Protein 2XQN (pdb70)

Foldseek 3Di:
DDDDDDDDDPDDDDDDDDDDDD/DDDADKDFPDKFKWFKWWQDPVVRDIAGQVRDDAIWIKTWMARPVVGWIWIWTQGDVGRHTRDIGIDDLDWDWAPPDLQKIWTADPVTIMIIRGPDSVRSVGVVVVSVVSNVVSVD/DFFAAPQPGGGDPDPDWADDPNGTHRQQRQAAPPPGHRCHPFDWDQDVNHIHGQVVCLVPVFDAALFPRHGDRPVADWDDDDPHIHRQDLRGQAAPQPSHHPNVADWDDDVSGIHRDPVRVVPVD

Radius of gyration: 24.25 Å; Cα contacts (8 Å, |Δi|>4): 561; chains: 3; bounding box: 61×47×69 Å

Nearest PDB structures (foldseek):
  2xqn-assembly1_T  TM=1.008E+00  e=4.399E-26  Homo sapiens
  2iyb-assembly3_G  TM=9.757E-01  e=4.232E-10  Homo sapiens
  2cup-assembly1_A  TM=5.973E-01  e=1.071E-06  Homo sapiens
  2d8x-assembly1_A  TM=8.632E-01  e=1.604E-04  Homo sapiens
  2d8y-assembly1_A  TM=6.181E-01  e=3.468E-04  Homo sapiens

Secondary structure (DSSP, 8-state):
-EE--EEPPS-EE-EEE-PPP-/---SSEEEEEEEEEEEEE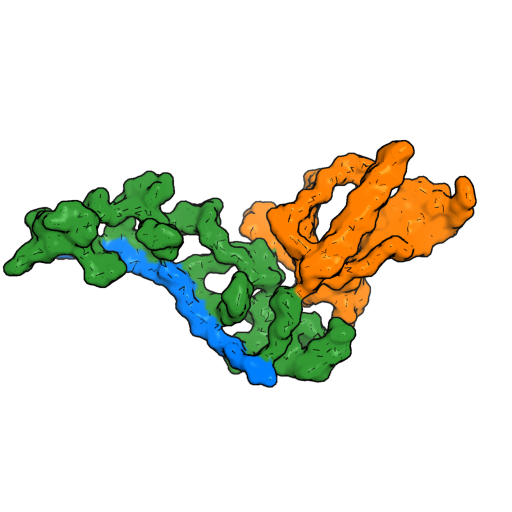EETTTTEEEEGGG--SEEEEEEEEETTTTEEEEEEEETTT--EEEEEE--TT---B--SSSEEEEE-SS-EEEEEESSHHHHHHHHHHHHHHHHHHH-/-PPBBTTTSSB--SS-EEEETTEEE-GGGSB-TTT--B-TTSEEEEETTEEEEHHHHHHHS--B-TTT-SB--TTS-EEEETTEEEESSTTTSB-TTT--B-TTSEEEEETTEEESSHHHHHS--

InterPro domains:
  IPR004000 Actin family [PF00022] (69-435)
  IPR004000 Actin family [PR00190] (113-124)
  IPR004000 Actin family [PR00190] (148-166)
  IPR004000 Actin family [PR00190] (179-192)
  IPR004000 Actin family [PR00190] (204-223)
  IPR004000 Actin family [PR00190] (297-313)
  IPR004000 Actin family [PTHR11937] (72-427)
  IPR004000 Actin family [SM00268] (69-435)
  IPR031769 Actin-like protein 7A, N-terminal [PF16840] (1-65)
  IPR043129 ATPase, nucleotide binding domain [SSF53067] (70-217)
  IPR043129 ATPase, nucleotide binding domain [SSF53067] (211-435)

GO terms:
  GO:0001669 acrosomal vesicle (C, IDA)
  GO:0032991 protein-containing complex (C, IDA)
  GO:0001669 acrosomal vesicle (C, IMP)
  GO:0005515 protein binding (F, IPI)
  GO:0005200 structural constituent of cytoskeleton (F, TAS)
  GO:0005856 cytoskeleton (C, TAS)
  GO:0033011 perinuclear theca (C, IDA)
  GO:0005634 nucleus (C, HDA)

Sequence (263 aa):
LQTASLRDGPAKRAVWVRHTSSAARMSEQSICQARAAVMVYDDANKKWVPAGGSTGFSRVHIYHHTGNNTFRVVGRKIQDHQVVINCAIPKGLKYNQATQTFHQWRDARQVYGLNFGSKEDANVFASAMMMHALEVLNSEKPRCAGCDELIFSNEYTQAENQNWHLKHFCCFDCDSILAGEIYVMVNDKPVCKPCYVKNHAVVCQGCHNAIDPEVQRVTYNNFSWHASTECFLCSCCSKCLIGQKFMPVEGMVFCSVECKKRMS

Organism: Homo sapiens (NCBI:txid9606)

B-factor: mean 44.49, std 8.61, range [20.49, 72.17]

Solvent-accessible surface area: 14811 Å² total; per-residue (Å²): 104,53,89,8,81,75,139,99,14,58,22,110,133,0,77,85,37,117,148,131,111,168,168,70,145,146,55,69,80,49,65,18,75,0,43,0,13,7,8,26,60,36,95,95,92,153,63,27,42,44,5,70,72,37,50,31,34,1,110,0,40,0,51,29,26,38,37,87,79,66,2,79,3,17,0,74,11,27,108,77,119,68,76,24,13,86,42,74,8,73,134,64,27,109,32,80,93,46,70,108,33,2,1,35,20,126,72,101,163,66,41,44,0,0,7,2,3,24,113,112,28,1,87,62,0,9,63,12,3,132,89,0,31,112,46,37,84,118,158,114,37,124,0,46,45,47,92,108,56,0,145,64,108,58,35,0,78,6,49,154,76,34,32,46,41,157,85,6,34,1,139,60,67,107,52,73,1,3,20,98,31,2,1,67,25,139,130,45,21,2,13,48,89,18,9,84,101,91,56,57,54,70,0,35,25,26,33,29,52,1,54,0,90,73,80,7,2,41,66,128,152,66,14,7,39,41,33,96,121,9,0,26,3,20,23,56,48,96,43,0,42,45,71,92,2,32,35,64,84,7,15,5,6,21,23,78,124,15,73,112,167,39,127

Structure (mmCIF, N/CA/C/O backbone):
data_2XQN
#
_entry.id   2XQN
#
_cell.length_a   37.829
_cell.length_b   86.791
_cell.length_c   115.266
_cell.angle_alpha   90.00
_cell.angle_beta   90.00
_cell.angle_gamma   90.00
#
_symmetry.space_group_name_H-M   'P 21 21 21'
#
loop_
_entity.id
_entity.type
_entity.pdbx_description
1 polymer 'ACTIN-LIKE PROTEIN 7A'
2 polymer 'ENABLED HOMOLOG'
3 polymer TESTIN
4 non-polymer 'ZINC ION'
5 water water
#
loop_
_atom_site.group_PDB
_atom_site.id
_atom_site.type_symbol
_atom_site.label_atom_id
_atom_site.label_alt_id
_atom_site.label_comp_id
_atom_site.label_asym_id
_atom_site.label_entity_id
_atom_site.label_seq_id
_atom_site.pdbx_PDB_ins_code
_atom_site.Cartn_x
_atom_site.Cartn_y
_atom_site.Cartn_z
_atom_site.occupancy
_atom_site.B_iso_or_equiv
_atom_site.auth_seq_id
_atom_site.auth_comp_id
_atom_site.auth_asym_id
_atom_site.auth_atom_id
_atom_site.pdbx_PDB_model_num
ATOM 1 N N . LEU A 1 28 ? 37.173 -14.945 -24.850 1.00 67.94 28 LEU A N 1
ATOM 2 C CA . LEU A 1 28 ? 36.298 -14.955 -23.631 1.00 67.93 28 LEU A CA 1
ATOM 3 C C . LEU A 1 28 ? 36.931 -15.496 -22.272 1.00 67.72 28 LEU A C 1
ATOM 4 O O . LEU A 1 28 ? 37.914 -16.283 -22.257 1.00 67.55 28 LEU A O 1
ATOM 9 N N . GLN A 1 29 ? 36.349 -15.032 -21.153 1.00 67.08 29 GLN A N 1
ATOM 10 C CA . GLN A 1 29 ? 36.876 -15.150 -19.767 1.00 66.24 29 GLN A CA 1
ATOM 11 C C . GLN A 1 29 ? 36.353 -16.412 -18.997 1.00 65.62 29 GLN A C 1
ATOM 12 O O . GLN A 1 29 ? 35.521 -17.137 -19.529 1.00 65.47 29 GLN A O 1
ATOM 16 N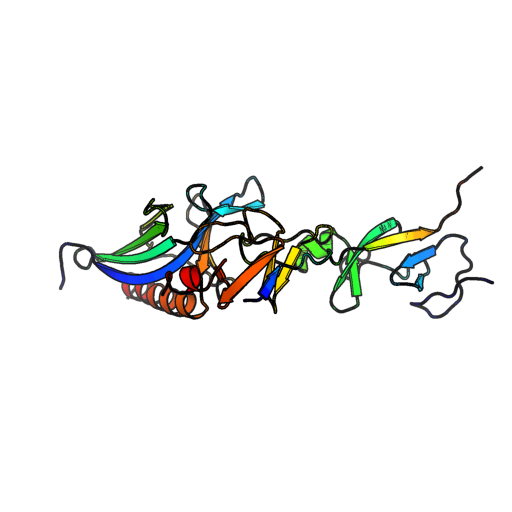 N . THR A 1 30 ? 36.818 -16.679 -17.766 1.00 65.07 30 THR A N 1
ATOM 17 C CA . THR A 1 30 ? 36.285 -17.830 -16.956 1.00 64.59 30 THR A CA 1
ATOM 18 C C . THR A 1 30 ? 35.589 -17.478 -15.609 1.00 64.65 30 THR A C 1
ATOM 19 O O . THR A 1 30 ? 36.059 -16.610 -14.852 1.00 64.94 30 THR A O 1
ATOM 23 N N . ALA A 1 31 ? 34.447 -18.136 -15.347 1.00 64.14 31 ALA A N 1
ATOM 24 C CA . ALA A 1 31 ? 33.695 -17.958 -14.078 1.00 63.45 31 ALA A CA 1
ATOM 25 C C . ALA A 1 31 ? 34.410 -18.550 -12.852 1.00 62.46 31 ALA A C 1
ATOM 26 O O . ALA A 1 31 ? 34.643 -19.771 -12.767 1.00 62.38 31 ALA A O 1
ATOM 28 N N . SER A 1 32 ? 34.738 -17.665 -11.909 1.00 60.96 32 SER A N 1
ATOM 29 C CA . SER A 1 32 ? 35.488 -18.047 -10.723 1.00 59.03 32 SER A CA 1
ATOM 30 C C . SER A 1 32 ? 34.661 -17.819 -9.426 1.00 57.02 32 SER A C 1
ATOM 31 O O . SER A 1 32 ? 34.366 -16.679 -9.053 1.00 56.26 32 SER A O 1
ATOM 34 N N . LEU A 1 33 ? 34.284 -18.921 -8.775 1.00 54.14 33 LEU A N 1
ATOM 35 C CA . LEU A 1 33 ? 33.538 -18.878 -7.553 1.00 52.00 33 LEU A CA 1
ATOM 36 C C . LEU A 1 33 ? 34.413 -18.236 -6.523 1.00 51.02 33 LEU A C 1
ATOM 37 O O . LEU A 1 33 ? 35.435 -18.780 -6.205 1.00 51.53 33 LEU A O 1
ATOM 42 N N . ARG A 1 34 ? 34.032 -17.071 -6.018 1.00 49.78 34 ARG A N 1
ATOM 43 C CA . ARG A 1 34 ? 34.639 -16.482 -4.825 1.00 48.14 34 ARG A CA 1
ATOM 44 C C . ARG A 1 34 ? 33.868 -16.826 -3.535 1.00 46.91 34 ARG A C 1
ATOM 45 O O . ARG A 1 34 ? 32.662 -17.062 -3.551 1.00 46.64 34 ARG A O 1
ATOM 53 N N . ASP A 1 35 ? 34.582 -16.863 -2.413 1.00 45.79 35 ASP A N 1
ATOM 54 C CA . ASP A 1 35 ? 33.988 -17.183 -1.109 1.00 44.04 35 ASP A CA 1
ATOM 55 C C . ASP A 1 35 ? 33.241 -15.987 -0.566 1.00 42.93 35 ASP A C 1
ATOM 56 O O . ASP A 1 35 ? 33.599 -14.831 -0.904 1.00 42.44 35 ASP A O 1
ATOM 61 N N . GLY A 1 36 ? 32.219 -16.262 0.256 1.00 40.62 36 GLY A N 1
ATOM 62 C CA . GLY A 1 36 ? 31.466 -15.214 0.922 1.00 39.31 36 GLY A CA 1
ATOM 63 C C . GLY A 1 36 ? 32.378 -14.393 1.816 1.00 38.07 36 GLY A C 1
ATOM 64 O O . GLY A 1 36 ? 33.364 -14.899 2.303 1.00 37.94 36 GLY A O 1
ATOM 65 N N . PRO A 1 37 ? 32.063 -13.111 2.042 1.00 37.65 37 PRO A N 1
ATOM 66 C CA . PRO A 1 37 ? 32.989 -12.430 2.952 1.00 37.19 37 PRO A CA 1
ATOM 67 C C . PRO A 1 37 ? 32.779 -12.789 4.443 1.00 36.99 37 PRO A C 1
ATOM 68 O O . PRO A 1 37 ? 33.592 -12.363 5.247 1.00 37.30 37 PRO A O 1
ATOM 72 N N . ALA A 1 38 ? 31.741 -13.550 4.809 1.00 36.26 38 ALA A N 1
ATOM 73 C CA . ALA A 1 38 ? 31.521 -13.896 6.225 1.00 37.18 38 ALA A CA 1
ATOM 74 C C . ALA A 1 38 ? 32.633 -14.720 6.829 1.00 38.53 38 ALA A C 1
ATOM 75 O O . ALA A 1 38 ? 33.232 -15.545 6.156 1.00 39.21 38 ALA A O 1
ATOM 77 N N . LYS A 1 39 ? 32.888 -14.484 8.116 1.00 39.67 39 LYS A N 1
ATOM 78 C CA . LYS A 1 39 ? 33.877 -15.210 8.906 1.00 39.73 39 LYS A CA 1
ATOM 79 C C . LYS A 1 39 ? 33.252 -15.496 10.256 1.00 39.29 39 LYS A C 1
ATOM 80 O O . LYS A 1 39 ? 32.205 -14.956 10.579 1.00 39.24 39 LYS A O 1
ATOM 86 N N . ARG A 1 40 ? 33.849 -16.370 11.038 1.00 39.06 40 ARG A N 1
ATOM 87 C CA . ARG A 1 40 ? 33.342 -16.528 12.375 1.00 40.22 40 ARG A CA 1
ATOM 88 C C . ARG A 1 40 ? 34.277 -15.868 13.404 1.00 40.71 40 ARG A C 1
ATOM 89 O O . ARG A 1 40 ? 35.493 -16.042 13.303 1.00 41.64 40 ARG A O 1
ATOM 97 N N . ALA A 1 41 ? 33.727 -15.099 14.357 1.00 40.34 41 ALA A N 1
ATOM 98 C CA . ALA A 1 41 ? 34.521 -14.607 15.503 1.00 40.77 41 ALA A CA 1
ATOM 99 C C . ALA A 1 41 ? 34.689 -15.764 16.509 1.00 41.29 41 ALA A C 1
ATOM 100 O O . ALA A 1 41 ? 33.696 -16.245 17.081 1.00 41.48 41 ALA A O 1
ATOM 102 N N . VAL A 1 42 ? 35.914 -16.249 16.698 1.00 40.82 42 VAL A N 1
ATOM 103 C CA . VAL A 1 42 ? 36.067 -17.414 17.546 1.00 40.80 42 VAL A CA 1
ATOM 104 C C . VAL A 1 42 ? 36.019 -16.980 19.003 1.00 41.65 42 VAL A C 1
ATOM 105 O O . VAL A 1 42 ? 36.759 -16.056 19.434 1.00 40.91 42 VAL A O 1
ATOM 109 N N . TRP A 1 43 ? 35.123 -17.633 19.750 1.00 42.69 43 TRP A N 1
ATOM 110 C CA . TRP A 1 43 ? 35.020 -17.411 21.187 1.00 44.13 43 TRP A CA 1
ATOM 111 C C . TRP A 1 43 ? 36.009 -18.320 21.887 1.00 43.86 43 TRP A C 1
ATOM 112 O O . TRP A 1 43 ? 35.759 -19.509 22.013 1.00 43.38 43 TRP A O 1
ATOM 123 N N . VAL A 1 44 ? 37.141 -17.756 22.306 1.00 44.52 44 VAL A N 1
ATOM 124 C CA . VAL A 1 44 ? 38.128 -18.530 23.023 1.00 45.54 44 VAL A CA 1
ATOM 125 C C . VAL A 1 44 ? 37.727 -18.548 24.477 1.00 47.34 44 VAL A C 1
ATOM 126 O O . VAL A 1 44 ? 37.600 -17.480 25.108 1.00 46.99 44 VAL A O 1
ATOM 130 N N . ARG A 1 45 ? 37.505 -19.769 24.972 1.00 49.03 45 ARG A N 1
ATOM 131 C CA . ARG A 1 45 ? 37.007 -20.036 26.324 1.00 51.45 45 ARG A CA 1
ATOM 132 C C . ARG A 1 45 ? 37.177 -21.511 26.654 1.00 52.48 45 ARG A C 1
ATOM 133 O O . ARG A 1 45 ? 36.878 -22.380 25.829 1.00 52.27 45 ARG A O 1
ATOM 141 N N . HIS A 1 46 ? 37.674 -21.793 27.851 1.00 54.59 46 HIS A N 1
ATOM 142 C CA . HIS A 1 46 ? 37.952 -23.184 28.234 1.00 57.10 46 HIS A CA 1
ATOM 143 C C . HIS A 1 46 ? 36.647 -23.889 28.567 1.00 58.63 46 HIS A C 1
ATOM 144 O O . HIS A 1 46 ? 35.613 -23.244 28.747 1.00 59.46 46 HIS A O 1
ATOM 151 N N . THR A 1 47 ? 36.706 -25.211 28.600 1.00 60.28 47 THR A N 1
ATOM 152 C CA . THR A 1 47 ? 35.616 -26.077 28.989 1.00 62.07 47 THR A CA 1
ATOM 153 C C . THR A 1 47 ? 35.613 -26.260 30.502 1.00 63.80 47 THR A C 1
ATOM 154 O O . THR A 1 47 ? 36.688 -26.387 31.113 1.00 64.21 47 THR A O 1
ATOM 158 N N . SER A 1 48 ? 34.434 -26.305 31.126 1.00 65.60 48 SER A N 1
ATOM 159 C CA . SER A 1 48 ? 34.399 -26.516 32.587 1.00 67.24 48 SER A CA 1
ATOM 160 C C . SER A 1 48 ? 34.787 -27.929 33.049 1.00 68.43 48 SER A C 1
ATOM 161 O O . SER A 1 48 ? 34.811 -28.882 32.243 1.00 68.88 48 SER A O 1
ATOM 164 N N . SER A 1 49 ? 35.115 -28.051 34.338 1.00 69.35 49 SER A N 1
ATOM 165 C CA . SER A 1 49 ? 35.058 -29.347 35.034 1.00 69.71 49 SER A CA 1
ATOM 166 C C . SER A 1 49 ? 33.590 -29.577 35.492 1.00 69.58 49 SER A C 1
ATOM 167 O O . SER A 1 49 ? 32.984 -30.625 35.211 1.00 69.65 49 SER A O 1
ATOM 170 N N . ALA B 2 1 ? -7.887 14.078 -31.699 1.00 64.62 -2 ALA M N 1
ATOM 171 C CA . ALA B 2 1 ? -6.908 14.268 -32.812 1.00 65.04 -2 ALA M CA 1
ATOM 172 C C . ALA B 2 1 ? -6.489 12.964 -33.569 1.00 64.94 -2 ALA M C 1
ATOM 173 O O . ALA B 2 1 ? -5.915 13.067 -34.686 1.00 65.53 -2 ALA M O 1
ATOM 175 N N . ALA B 2 2 ? -6.813 11.774 -33.015 1.00 63.88 -1 ALA M N 1
ATOM 176 C CA . ALA B 2 2 ? -5.937 10.561 -33.188 1.00 62.97 -1 ALA M CA 1
ATOM 177 C C . ALA B 2 2 ? -6.374 9.218 -33.916 1.00 62.00 -1 ALA M C 1
ATOM 178 O O . ALA B 2 2 ? -6.955 9.261 -34.988 1.00 61.79 -1 ALA M O 1
ATOM 180 N N . ARG B 2 3 ? -6.039 8.042 -33.372 1.00 61.35 0 ARG M N 1
ATOM 181 C CA . ARG B 2 3 ? -6.105 6.758 -34.143 1.00 60.64 0 ARG M CA 1
ATOM 182 C C . ARG B 2 3 ? -6.541 5.492 -33.361 1.00 59.59 0 ARG M C 1
ATOM 183 O O . ARG B 2 3 ? -6.014 5.218 -32.289 1.00 59.52 0 ARG M O 1
ATOM 191 N N . MET B 2 4 ? -7.445 4.693 -33.944 1.00 58.49 1 MET M N 1
ATOM 192 C CA . MET B 2 4 ? -8.192 3.623 -33.220 1.00 57.27 1 MET M CA 1
ATOM 193 C C . MET B 2 4 ? -7.505 2.244 -33.194 1.00 57.10 1 MET M C 1
ATOM 194 O O . MET B 2 4 ? -8.104 1.190 -33.492 1.00 56.77 1 MET M O 1
ATOM 199 N N . SER B 2 5 ? -6.228 2.271 -32.825 1.00 56.77 2 SER M N 1
ATOM 200 C CA . SER B 2 5 ? -5.413 1.069 -32.664 1.00 56.64 2 SER M CA 1
ATOM 201 C C . SER B 2 5 ? -4.171 1.493 -31.861 1.00 56.07 2 SER M C 1
ATOM 202 O O . SER B 2 5 ? -4.081 2.651 -31.438 1.00 56.53 2 SER M O 1
ATOM 205 N N . GLU B 2 6 ? -3.225 0.576 -31.654 1.00 54.97 3 GLU M N 1
ATOM 206 C CA . GLU B 2 6 ? -2.166 0.749 -30.657 1.00 53.71 3 GLU M CA 1
ATOM 207 C C . GLU B 2 6 ? -0.791 0.788 -31.294 1.00 52.60 3 GLU M C 1
ATOM 208 O O . GLU B 2 6 ? -0.558 0.050 -32.258 1.00 52.37 3 GLU M O 1
ATOM 214 N N . GLN B 2 7 ? 0.139 1.591 -30.769 1.00 50.90 4 GLN M N 1
ATOM 215 C CA . GLN B 2 7 ? 1.534 1.406 -31.215 1.00 50.05 4 GLN M CA 1
ATOM 216 C C . GLN B 2 7 ? 2.653 1.710 -30.233 1.00 48.96 4 GLN M C 1
ATOM 217 O O . GLN B 2 7 ? 2.614 2.674 -29.457 1.00 48.68 4 GLN M O 1
ATOM 223 N N . SER B 2 8 ? 3.665 0.854 -30.314 1.00 47.76 5 SER M N 1
ATOM 224 C CA . SER B 2 8 ? 4.860 0.915 -29.484 1.00 46.87 5 SER M CA 1
ATOM 225 C C . SER B 2 8 ? 5.379 2.345 -29.408 1.00 46.07 5 SER M C 1
ATOM 226 O O . SER B 2 8 ? 5.411 3.024 -30.420 1.00 46.48 5 SER M O 1
ATOM 229 N N . ILE B 2 9 ? 5.764 2.821 -28.234 1.00 45.12 6 ILE M N 1
ATOM 230 C CA . ILE B 2 9 ? 6.450 4.116 -28.197 1.00 45.15 6 ILE M CA 1
ATOM 231 C C . ILE B 2 9 ? 7.892 3.973 -27.795 1.00 45.41 6 ILE M C 1
ATOM 232 O O . ILE B 2 9 ? 8.667 4.909 -27.924 1.00 45.83 6 ILE M O 1
ATOM 237 N N . CYS B 2 10 ? 8.225 2.787 -27.292 1.00 45.71 7 CYS M N 1
ATOM 238 C CA . CYS B 2 10 ? 9.590 2.388 -26.947 1.00 45.72 7 CYS M CA 1
ATOM 239 C C . CYS B 2 10 ? 9.666 0.902 -26.629 1.00 45.16 7 CYS M C 1
ATOM 240 O O . CYS B 2 10 ? 8.648 0.224 -26.409 1.00 44.51 7 CYS M O 1
ATOM 243 N N . GLN B 2 11 ? 10.904 0.421 -26.618 1.00 45.26 8 GLN M N 1
ATOM 244 C CA . GLN B 2 11 ? 11.213 -0.986 -26.535 1.00 45.62 8 GLN M CA 1
ATOM 245 C C . GLN B 2 11 ? 12.431 -1.024 -25.647 1.00 45.09 8 GLN M C 1
ATOM 246 O O . GLN B 2 11 ? 13.361 -0.234 -25.831 1.00 45.97 8 GLN M O 1
ATOM 252 N N . ALA B 2 12 ? 12.430 -1.893 -24.650 1.00 43.72 9 ALA M N 1
ATOM 253 C CA . ALA B 2 12 ? 13.643 -2.101 -23.871 1.00 41.89 9 ALA M CA 1
ATOM 254 C C . ALA B 2 12 ? 13.755 -3.551 -23.432 1.00 41.57 9 ALA M C 1
ATOM 255 O O . ALA B 2 12 ? 12.771 -4.320 -23.381 1.00 40.92 9 ALA M O 1
ATOM 257 N N . ARG B 2 13 ? 14.991 -3.924 -23.157 1.00 40.92 10 ARG M N 1
ATOM 258 C CA . ARG B 2 13 ? 15.353 -5.281 -22.845 1.00 40.41 10 ARG M CA 1
ATOM 259 C C . ARG B 2 13 ? 15.408 -5.301 -21.303 1.00 38.18 10 ARG M C 1
ATOM 260 O O . ARG B 2 13 ? 16.120 -4.478 -20.692 1.00 38.15 10 ARG M O 1
ATOM 268 N N . ALA B 2 14 ? 14.619 -6.177 -20.675 1.00 35.57 11 ALA M N 1
ATOM 269 C CA . ALA B 2 14 ? 14.598 -6.294 -19.201 1.00 34.55 11 ALA M CA 1
ATOM 270 C C . ALA B 2 14 ? 14.109 -7.660 -18.724 1.00 33.82 11 ALA M C 1
ATOM 271 O O . ALA B 2 14 ? 13.307 -8.316 -19.396 1.00 33.71 11 ALA M O 1
ATOM 273 N N . ALA B 2 15 ? 14.627 -8.087 -17.574 1.00 33.24 12 ALA M N 1
ATOM 274 C CA . ALA B 2 15 ? 14.108 -9.234 -16.832 1.00 32.03 12 ALA M CA 1
ATOM 275 C C . ALA B 2 15 ? 13.001 -8.667 -15.952 1.00 32.03 12 ALA M C 1
ATOM 276 O O . ALA B 2 15 ? 13.213 -7.679 -15.213 1.00 32.00 12 ALA M O 1
ATOM 278 N N . VAL B 2 16 ? 11.820 -9.260 -16.082 1.00 31.36 13 VAL M N 1
ATOM 279 C CA . VAL B 2 16 ? 10.626 -8.787 -15.420 1.00 31.31 13 VAL M CA 1
ATOM 280 C C . VAL B 2 16 ? 10.402 -9.630 -14.176 1.00 32.22 13 VAL M C 1
ATOM 281 O O . VAL B 2 16 ? 10.318 -10.868 -14.253 1.00 32.23 13 VAL M O 1
ATOM 285 N N . MET B 2 17 ? 10.262 -8.928 -13.054 1.00 33.07 14 MET M N 1
ATOM 286 C CA . MET B 2 17 ? 10.184 -9.500 -11.732 1.00 34.34 14 MET M CA 1
ATOM 287 C C . MET B 2 17 ? 8.863 -9.149 -11.068 1.00 35.50 14 MET M C 1
ATOM 288 O O . MET B 2 17 ? 8.293 -8.124 -11.383 1.00 36.01 14 MET M O 1
ATOM 293 N N . VAL B 2 18 ? 8.405 -9.983 -10.132 1.00 36.60 15 VAL M N 1
ATOM 294 C CA . VAL B 2 18 ? 7.380 -9.603 -9.159 1.00 37.45 15 VAL M CA 1
ATOM 295 C C . VAL B 2 18 ? 7.941 -9.835 -7.767 1.00 38.39 15 VAL M C 1
ATOM 296 O O . VAL B 2 18 ? 8.747 -10.754 -7.590 1.00 38.82 15 VAL M O 1
ATOM 300 N N . TYR B 2 19 ? 7.517 -9.038 -6.782 1.00 39.39 16 TYR M N 1
ATOM 301 C CA . TYR B 2 19 ? 7.976 -9.244 -5.407 1.00 41.05 16 TYR M CA 1
ATOM 302 C C . TYR B 2 19 ? 7.068 -10.191 -4.653 1.00 42.00 16 TYR M C 1
ATOM 303 O O . TYR B 2 19 ? 5.916 -9.884 -4.455 1.00 43.21 16 TYR M O 1
ATOM 312 N N . ASP B 2 20 ? 7.610 -11.323 -4.219 1.00 43.49 17 ASP M N 1
ATOM 313 C CA . ASP B 2 20 ? 6.919 -12.332 -3.397 1.00 44.60 17 ASP M CA 1
ATOM 314 C C . ASP B 2 20 ? 6.911 -11.892 -1.936 1.00 45.05 17 ASP M C 1
ATOM 315 O O . ASP B 2 20 ? 7.912 -12.054 -1.238 1.00 45.89 17 ASP M O 1
ATOM 320 N N . ASP B 2 21 ? 5.792 -11.370 -1.453 1.00 45.83 18 ASP M N 1
ATOM 321 C CA . ASP B 2 21 ? 5.785 -10.789 -0.118 1.00 46.26 18 ASP M CA 1
ATOM 322 C C . ASP B 2 21 ? 5.806 -11.865 0.969 1.00 46.17 18 ASP M C 1
ATOM 323 O O . ASP B 2 21 ? 6.489 -11.692 2.001 1.00 46.15 18 ASP M O 1
ATOM 328 N N . ALA B 2 22 ? 5.090 -12.973 0.712 1.00 45.70 19 ALA M N 1
ATOM 329 C CA . ALA B 2 22 ? 5.142 -14.175 1.562 1.00 45.29 19 ALA M CA 1
ATOM 330 C C . ALA B 2 22 ? 6.604 -14.534 1.862 1.00 45.05 19 ALA M C 1
ATOM 331 O O . ALA B 2 22 ? 6.989 -14.707 3.012 1.00 44.97 19 ALA M O 1
ATOM 333 N N . ASN B 2 23 ? 7.429 -14.565 0.824 1.00 44.73 20 ASN M N 1
ATOM 334 C CA . ASN B 2 23 ? 8.791 -15.016 0.979 1.00 44.70 20 ASN M CA 1
ATOM 335 C C . ASN B 2 23 ? 9.861 -13.949 0.944 1.00 45.00 20 ASN M C 1
ATOM 336 O O . ASN B 2 23 ? 11.017 -14.271 1.116 1.00 45.04 20 ASN M O 1
ATOM 341 N N . LYS B 2 24 ? 9.496 -12.684 0.752 1.00 45.30 21 LYS M N 1
ATOM 342 C CA . LYS B 2 24 ? 10.471 -11.607 0.938 1.00 45.84 21 LYS M CA 1
ATOM 343 C C . LYS B 2 24 ? 11.622 -11.775 -0.063 1.00 45.20 21 LYS M C 1
ATOM 344 O O . LYS B 2 24 ? 12.782 -11.913 0.322 1.00 45.80 21 LYS M O 1
ATOM 350 N N . LYS B 2 25 ? 11.300 -11.734 -1.350 1.00 44.29 22 LYS M N 1
ATOM 351 C CA . LYS B 2 25 ? 12.106 -12.382 -2.390 1.00 42.22 22 LYS M CA 1
ATOM 352 C C . LYS B 2 25 ? 11.515 -11.881 -3.717 1.00 40.50 22 LYS M C 1
ATOM 353 O O . LYS B 2 25 ? 10.317 -11.903 -3.910 1.00 39.68 22 LYS M O 1
ATOM 357 N N . TRP B 2 26 ? 12.370 -11.358 -4.588 1.00 39.57 23 TRP M N 1
ATOM 358 C CA . TRP B 2 26 ? 12.043 -11.066 -5.983 1.00 38.54 23 TRP M CA 1
ATOM 359 C C . TRP B 2 26 ? 12.098 -12.338 -6.832 1.00 37.90 23 TRP M C 1
ATOM 360 O O . TRP B 2 26 ? 13.047 -13.094 -6.743 1.00 37.64 23 TRP M O 1
ATOM 371 N N . VAL B 2 27 ? 11.061 -12.566 -7.640 1.00 37.80 24 VAL M N 1
ATOM 372 C CA . VAL B 2 27 ? 10.930 -13.782 -8.474 1.00 37.11 24 VAL M CA 1
ATOM 373 C C . VAL B 2 27 ? 10.587 -13.355 -9.923 1.00 36.94 24 VAL M C 1
ATOM 374 O O . VAL B 2 27 ? 10.030 -12.242 -10.115 1.00 35.27 24 VAL M O 1
ATOM 378 N N . PRO B 2 28 ? 10.962 -14.204 -10.936 1.00 36.73 25 PRO M N 1
ATOM 379 C CA . PRO B 2 28 ? 10.656 -13.890 -12.333 1.00 37.13 25 PRO M CA 1
ATOM 380 C C . PRO B 2 28 ? 9.153 -13.867 -12.511 1.00 38.17 25 PRO M C 1
ATOM 381 O O . PRO B 2 28 ? 8.463 -14.734 -11.957 1.00 38.83 25 PRO M O 1
ATOM 385 N N . ALA B 2 29 ? 8.649 -12.866 -13.232 1.00 38.66 26 ALA M N 1
ATOM 386 C CA . ALA B 2 29 ? 7.246 -12.828 -13.601 1.00 39.40 26 ALA M CA 1
ATOM 387 C C . ALA B 2 29 ? 6.917 -14.039 -14.454 1.00 40.27 26 ALA M C 1
ATOM 388 O O . ALA B 2 29 ? 7.697 -14.432 -15.321 1.00 40.93 26 ALA M O 1
ATOM 390 N N . GLY B 2 30 ? 5.754 -14.630 -14.231 1.00 41.80 27 GLY M N 1
ATOM 391 C CA . GLY B 2 30 ? 5.323 -15.775 -15.044 1.00 42.75 27 GLY M CA 1
ATOM 392 C C . GLY B 2 30 ? 6.113 -17.017 -14.665 1.00 43.84 27 GLY M C 1
ATOM 393 O O . GLY B 2 30 ? 5.972 -18.033 -15.298 1.00 44.75 27 GLY M O 1
ATOM 394 N N . GLY B 2 31 ? 6.966 -16.939 -13.647 1.00 44.38 28 GLY M N 1
ATOM 395 C CA . GLY B 2 31 ? 7.680 -18.120 -13.150 1.00 45.87 28 GLY M CA 1
ATOM 396 C C . GLY B 2 31 ? 8.723 -18.716 -14.079 1.00 47.04 28 GLY M C 1
ATOM 397 O O . GLY B 2 31 ? 9.016 -19.912 -14.007 1.00 48.14 28 GLY M O 1
ATOM 398 N N . SER B 2 32 ? 9.305 -17.872 -14.924 1.00 47.22 29 SER M N 1
ATOM 399 C CA . SER B 2 32 ? 10.321 -18.270 -15.889 1.00 47.63 29 SER M CA 1
ATOM 400 C C . SER B 2 32 ? 11.487 -17.218 -15.978 1.00 47.32 29 SER M C 1
ATOM 401 O O . SER B 2 32 ? 11.312 -16.060 -16.440 1.00 47.16 29 SER M O 1
ATOM 404 N N . THR B 2 33 ? 12.662 -17.646 -15.524 1.00 45.78 30 THR M N 1
ATOM 405 C CA . THR B 2 33 ? 13.915 -16.928 -15.667 1.00 44.95 30 THR M CA 1
ATOM 406 C C . THR B 2 33 ? 14.233 -16.482 -17.133 1.00 44.26 30 THR M C 1
ATOM 407 O O . THR B 2 33 ? 14.133 -17.272 -18.076 1.00 44.71 30 THR M O 1
ATOM 411 N N . GLY B 2 34 ? 14.605 -15.217 -17.324 1.00 42.57 31 GLY M N 1
ATOM 412 C CA . GLY B 2 34 ? 15.022 -14.757 -18.648 1.00 40.83 31 GLY M CA 1
ATOM 413 C C . GLY B 2 34 ? 14.681 -13.313 -18.975 1.00 39.40 31 GLY M C 1
ATOM 414 O O . GLY B 2 34 ? 13.849 -12.679 -18.323 1.00 39.30 31 GLY M O 1
ATOM 415 N N . PHE B 2 35 ? 15.317 -12.786 -20.000 1.00 38.09 32 PHE M N 1
ATOM 416 C CA . PHE B 2 35 ? 15.035 -11.411 -20.398 1.00 37.32 32 PHE M CA 1
ATOM 417 C C . PHE B 2 35 ? 13.821 -11.335 -21.290 1.00 37.10 32 PHE M C 1
ATOM 418 O O . PHE B 2 35 ? 13.575 -12.224 -22.101 1.00 37.38 32 PHE M O 1
ATOM 426 N N . SER B 2 36 ? 13.062 -10.271 -21.127 1.00 36.89 33 SER M N 1
ATOM 427 C CA . SER B 2 36 ? 11.987 -9.962 -22.036 1.00 37.39 33 SER M CA 1
ATOM 428 C C . SER B 2 36 ? 12.287 -8.725 -22.881 1.00 37.78 33 SER M C 1
ATOM 429 O O . SER B 2 36 ? 13.200 -7.945 -22.584 1.00 37.08 33 SER M O 1
ATOM 432 N N . ARG B 2 37 ? 11.500 -8.568 -23.944 1.00 38.84 34 ARG M N 1
ATOM 433 C CA . ARG B 2 37 ? 11.300 -7.278 -24.620 1.00 39.69 34 ARG M CA 1
ATOM 434 C C . ARG B 2 37 ? 10.127 -6.582 -23.975 1.00 38.78 34 ARG M C 1
ATOM 435 O O . ARG B 2 37 ? 9.026 -7.125 -23.934 1.00 38.98 34 ARG M O 1
ATOM 443 N N . VAL B 2 38 ? 10.352 -5.386 -23.459 1.00 37.73 35 VAL M N 1
ATOM 444 C CA . VAL B 2 38 ? 9.265 -4.668 -22.855 1.00 36.59 35 VAL M CA 1
ATOM 445 C C . VAL B 2 38 ? 8.947 -3.413 -23.668 1.00 36.55 35 VAL M C 1
ATOM 446 O O . VAL B 2 38 ? 9.828 -2.587 -23.959 1.00 36.28 35 VAL M O 1
ATOM 450 N N . HIS B 2 39 ? 7.675 -3.318 -24.050 1.00 36.65 36 HIS M N 1
ATOM 451 C CA . HIS B 2 39 ? 7.131 -2.231 -24.844 1.00 37.15 36 HIS M CA 1
ATOM 452 C C . HIS B 2 39 ? 6.183 -1.412 -24.012 1.00 37.74 36 HIS M C 1
ATOM 453 O O . HIS B 2 39 ? 5.482 -1.950 -23.132 1.00 37.80 36 HIS M O 1
ATOM 460 N N . ILE B 2 40 ? 6.144 -0.117 -24.308 1.00 38.07 37 ILE M N 1
ATOM 461 C CA . ILE B 2 40 ? 5.054 0.731 -23.870 1.00 38.73 37 ILE M CA 1
ATOM 462 C C . ILE B 2 40 ? 4.180 0.977 -25.102 1.00 40.16 37 ILE M C 1
ATOM 463 O O . ILE B 2 40 ? 4.664 1.441 -26.124 1.00 40.35 37 ILE M O 1
ATOM 468 N N . TYR B 2 41 ? 2.897 0.646 -25.006 1.00 41.97 38 TYR M N 1
ATOM 469 C CA . TYR B 2 41 ? 1.940 0.924 -26.085 1.00 43.06 38 TYR M CA 1
ATOM 470 C C . TYR B 2 41 ? 1.143 2.194 -25.859 1.00 44.13 38 TYR M C 1
ATOM 471 O O . TYR B 2 41 ? 0.679 2.456 -24.751 1.00 44.06 38 TYR M O 1
ATOM 480 N N . HIS B 2 42 ? 1.015 2.991 -26.914 1.00 45.66 39 HIS M N 1
ATOM 481 C CA . HIS B 2 42 ? 0.101 4.139 -26.898 1.00 47.18 39 HIS M CA 1
ATOM 482 C C . HIS B 2 42 ? -1.101 3.906 -27.817 1.00 47.48 39 HIS M C 1
ATOM 483 O O . HIS B 2 42 ? -0.959 3.516 -28.988 1.00 47.80 39 HIS M O 1
ATOM 490 N N . HIS B 2 43 ? -2.280 4.064 -27.233 1.00 47.96 40 HIS M N 1
ATOM 491 C CA . HIS B 2 43 ? -3.538 3.980 -27.955 1.00 48.89 40 HIS M CA 1
ATOM 492 C C . HIS B 2 43 ? 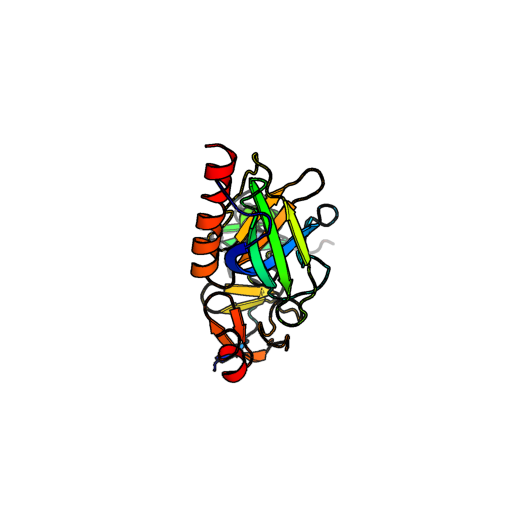-4.073 5.423 -28.019 1.00 49.57 40 HIS M C 1
ATOM 493 O O . HIS B 2 43 ? -4.671 5.913 -27.042 1.00 49.95 40 HIS M O 1
ATOM 500 N N . THR B 2 44 ? -3.833 6.100 -29.150 1.00 49.88 41 THR M N 1
ATOM 501 C CA . THR B 2 44 ? -4.056 7.557 -29.252 1.00 50.09 41 THR M CA 1
ATOM 502 C C . THR B 2 44 ? -5.532 7.879 -29.296 1.00 50.78 41 THR M C 1
ATOM 503 O O . THR B 2 44 ? -5.932 8.954 -28.887 1.00 51.78 41 THR M O 1
ATOM 507 N N . GLY B 2 45 ? -6.331 6.944 -29.799 1.00 51.29 42 GLY M N 1
ATOM 508 C CA . GLY B 2 45 ? -7.770 7.090 -29.845 1.00 51.65 42 GLY M CA 1
ATOM 509 C C . GLY B 2 45 ? -8.398 7.197 -28.472 1.00 52.11 42 GLY M C 1
ATOM 510 O O . GLY B 2 45 ? -9.297 7.999 -28.286 1.00 52.61 42 GLY M O 1
ATOM 511 N N . ASN B 2 46 ? -7.936 6.396 -27.507 1.00 52.15 43 ASN M N 1
ATOM 512 C CA . ASN B 2 46 ? -8.532 6.379 -26.166 1.00 51.98 43 ASN M CA 1
ATOM 513 C C . ASN B 2 46 ? -7.696 7.139 -25.134 1.00 52.56 43 ASN M C 1
ATOM 514 O O . ASN B 2 46 ? -8.132 7.337 -24.014 1.00 52.69 43 ASN M O 1
ATOM 519 N N . ASN B 2 47 ? -6.510 7.574 -25.543 1.00 53.23 44 ASN M N 1
ATOM 520 C CA . ASN B 2 47 ? -5.419 7.967 -24.644 1.00 54.42 44 ASN M CA 1
ATOM 521 C C . ASN B 2 47 ? -5.116 7.018 -23.489 1.00 54.01 44 ASN M C 1
ATOM 522 O O . ASN B 2 47 ? -5.183 7.401 -22.311 1.00 54.64 44 ASN M O 1
ATOM 527 N N . THR B 2 48 ? -4.784 5.775 -23.833 1.00 52.69 45 THR M N 1
ATOM 528 C CA . THR B 2 48 ? -4.334 4.822 -22.838 1.00 51.15 45 THR M CA 1
ATOM 529 C C . THR B 2 48 ? -2.914 4.382 -23.198 1.00 50.73 45 THR M C 1
ATOM 530 O O . THR B 2 48 ? -2.489 4.461 -24.355 1.00 50.67 45 THR M O 1
ATOM 534 N N . PHE B 2 49 ? -2.177 3.955 -22.186 1.00 49.43 46 PHE M N 1
ATOM 535 C CA . PHE B 2 49 ? -0.860 3.402 -22.367 1.00 47.97 46 PHE M CA 1
ATOM 536 C C . PHE B 2 49 ? -0.859 2.104 -21.604 1.00 47.35 46 PHE M C 1
ATOM 537 O O . PHE B 2 49 ? -1.473 2.012 -20.549 1.00 47.56 46 PHE M O 1
ATOM 545 N N . ARG B 2 50 ? -0.190 1.091 -22.134 1.00 46.39 47 ARG M N 1
ATOM 546 C CA . ARG B 2 50 ? 0.051 -0.102 -21.359 1.00 45.21 47 ARG M CA 1
ATOM 547 C C . ARG B 2 50 ? 1.480 -0.569 -21.513 1.00 44.89 47 ARG M C 1
ATOM 548 O O . ARG B 2 50 ? 2.164 -0.167 -22.458 1.00 45.75 47 ARG M O 1
ATOM 556 N N . VAL B 2 51 ? 1.936 -1.371 -20.558 1.00 43.28 48 VAL M N 1
ATOM 557 C CA . VAL B 2 51 ? 3.227 -2.009 -20.636 1.00 41.84 48 VAL M CA 1
ATOM 558 C C . VAL B 2 51 ? 3.024 -3.473 -21.066 1.00 41.68 48 VAL M C 1
ATOM 559 O O . VAL B 2 51 ? 2.162 -4.162 -20.517 1.00 41.90 48 VAL M O 1
ATOM 563 N N . VAL B 2 52 ? 3.793 -3.948 -22.043 1.00 40.62 49 VAL M N 1
ATOM 564 C CA . VAL B 2 52 ? 3.744 -5.360 -22.402 1.00 40.11 49 VAL M CA 1
ATOM 565 C C . VAL B 2 52 ? 5.151 -5.947 -22.511 1.00 40.18 49 VAL M C 1
ATOM 566 O O . VAL B 2 52 ? 5.971 -5.425 -23.252 1.00 40.43 49 VAL M O 1
ATOM 570 N N . GLY B 2 53 ? 5.410 -7.039 -21.787 1.00 39.71 50 GLY M N 1
ATOM 571 C CA . GLY B 2 53 ? 6.681 -7.787 -21.903 1.00 39.07 50 GLY M CA 1
ATOM 572 C C . GLY B 2 53 ? 6.482 -9.254 -22.296 1.00 38.66 50 GLY M C 1
ATOM 573 O O . GLY B 2 53 ? 5.732 -9.971 -21.635 1.00 38.02 50 GLY M O 1
ATOM 574 N N . ARG B 2 54 ? 7.123 -9.670 -23.392 1.00 38.43 51 ARG M N 1
ATOM 575 C CA . ARG B 2 54 ? 7.100 -11.034 -23.882 1.00 39.25 51 ARG M CA 1
ATOM 576 C C . ARG B 2 54 ? 8.542 -11.513 -23.738 1.00 39.84 51 ARG M C 1
ATOM 577 O O . ARG B 2 54 ? 9.433 -10.774 -24.095 1.00 40.87 51 ARG M O 1
ATOM 582 N N . LYS B 2 55 ? 8.796 -12.691 -23.191 1.00 40.22 52 LYS M N 1
ATOM 583 C CA . LYS B 2 55 ? 10.181 -13.191 -23.062 1.00 41.94 52 LYS M CA 1
ATOM 584 C C . LYS B 2 55 ? 10.870 -13.349 -24.404 1.00 42.35 52 LYS M C 1
ATOM 585 O O . LYS B 2 55 ? 10.249 -13.705 -25.366 1.00 43.52 52 LYS M O 1
ATOM 591 N N . ILE B 2 56 ? 12.160 -13.145 -24.467 1.00 43.01 53 ILE M N 1
ATOM 592 C CA . ILE B 2 56 ? 12.809 -13.209 -25.736 1.00 44.64 53 ILE M CA 1
ATOM 593 C C . ILE B 2 56 ? 12.953 -14.631 -26.329 1.00 46.42 53 ILE M C 1
ATOM 594 O O . ILE B 2 56 ? 12.830 -14.794 -27.539 1.00 46.84 53 ILE M O 1
ATOM 599 N N . GLN B 2 57 ? 13.212 -15.659 -25.517 1.00 49.22 54 GLN M N 1
ATOM 600 C CA . GLN B 2 57 ? 13.360 -17.050 -26.051 1.00 51.78 54 GLN M CA 1
ATOM 601 C C . GLN B 2 57 ? 12.040 -17.589 -26.504 1.00 52.53 54 GLN M C 1
ATOM 602 O O . GLN B 2 57 ? 11.962 -18.321 -27.473 1.00 52.87 54 GLN M O 1
ATOM 608 N N . ASP B 2 58 ? 11.008 -17.115 -25.818 1.00 53.85 55 ASP M N 1
ATOM 609 C CA . ASP B 2 58 ? 9.720 -17.767 -25.584 1.00 54.18 55 ASP M CA 1
ATOM 610 C C . ASP B 2 58 ? 8.554 -17.108 -26.311 1.00 53.47 55 ASP M C 1
ATOM 611 O O . ASP B 2 58 ? 7.632 -17.769 -26.778 1.00 52.75 55 ASP M O 1
ATOM 616 N N . HIS B 2 59 ? 8.599 -15.775 -26.329 1.00 52.80 56 HIS M N 1
ATOM 617 C CA . HIS B 2 59 ? 7.463 -14.928 -26.672 1.00 52.22 56 HIS M CA 1
ATOM 618 C C . HIS B 2 59 ? 6.328 -14.992 -25.631 1.00 50.40 56 HIS M C 1
ATOM 619 O O . HIS B 2 59 ? 5.351 -14.245 -25.747 1.00 49.85 56 HIS M O 1
ATOM 626 N N . GLN B 2 60 ? 6.472 -15.831 -24.601 1.00 48.26 57 GLN M N 1
ATOM 627 C CA . GLN B 2 60 ? 5.446 -15.887 -23.556 1.00 47.21 57 GLN M CA 1
ATOM 628 C C . GLN B 2 60 ? 5.250 -14.469 -22.964 1.00 46.72 57 GLN M C 1
ATOM 629 O O . GLN B 2 60 ? 6.240 -13.809 -22.614 1.00 46.86 57 GLN M O 1
ATOM 632 N N . VAL B 2 61 ? 3.995 -13.991 -22.885 1.00 45.19 58 VAL M N 1
ATOM 633 C CA . VAL B 2 61 ? 3.693 -12.697 -22.249 1.00 43.33 58 VAL M CA 1
ATOM 634 C C . VAL B 2 61 ? 3.797 -12.937 -20.772 1.00 42.55 58 VAL M C 1
ATOM 635 O O . VAL B 2 61 ? 3.331 -13.949 -20.302 1.00 42.72 58 VAL M O 1
ATOM 639 N N . VAL B 2 62 ? 4.482 -12.046 -20.063 1.00 42.20 59 VAL M N 1
ATOM 640 C CA . VAL B 2 62 ? 4.747 -12.184 -18.602 1.00 41.75 59 VAL M CA 1
ATOM 641 C C . VAL B 2 62 ? 4.297 -10.923 -17.848 1.00 41.68 59 VAL M C 1
ATOM 642 O O . VAL B 2 62 ? 4.265 -10.898 -16.624 1.00 41.35 59 VAL M O 1
ATOM 646 N N . ILE B 2 63 ? 3.960 -9.874 -18.600 1.00 42.17 60 ILE M N 1
ATOM 647 C CA . ILE B 2 63 ? 3.321 -8.677 -18.056 1.00 42.25 60 ILE M CA 1
ATOM 648 C C . ILE B 2 63 ? 2.491 -7.987 -19.107 1.00 43.12 60 ILE M C 1
ATOM 649 O O . ILE B 2 63 ? 2.815 -8.022 -20.303 1.00 43.08 60 ILE M O 1
ATOM 654 N N . ASN B 2 64 ? 1.415 -7.356 -18.654 1.00 43.92 61 ASN M N 1
ATOM 655 C CA . ASN B 2 64 ? 0.545 -6.632 -19.546 1.00 45.04 61 ASN M CA 1
ATOM 656 C C . ASN B 2 64 ? -0.418 -5.812 -18.722 1.00 45.11 61 ASN M C 1
ATOM 657 O O . ASN B 2 64 ? -1.463 -6.325 -18.304 1.00 45.18 61 ASN M O 1
ATOM 662 N N . CYS B 2 65 ? -0.060 -4.549 -18.468 1.00 44.83 62 CYS M N 1
ATOM 663 C CA . CYS B 2 65 ? -0.808 -3.730 -17.508 1.00 44.45 62 CYS M CA 1
ATOM 664 C C . CYS B 2 65 ? -1.035 -2.307 -18.055 1.00 44.82 62 CYS M C 1
ATOM 665 O O . CYS B 2 65 ? -0.094 -1.702 -18.597 1.00 44.96 62 CYS M O 1
ATOM 668 N N . ALA B 2 66 ? -2.272 -1.790 -17.968 1.00 44.99 63 ALA M N 1
ATOM 669 C CA . ALA B 2 66 ? -2.532 -0.352 -18.212 1.00 44.64 63 ALA M CA 1
ATOM 670 C C . ALA B 2 66 ? -1.666 0.473 -17.264 1.00 45.00 63 ALA M C 1
ATOM 671 O O . ALA B 2 66 ? -1.317 0.010 -16.176 1.00 44.64 63 ALA M O 1
ATOM 673 N N . ILE B 2 67 ? -1.263 1.661 -17.711 1.00 45.53 64 ILE M N 1
ATOM 674 C CA . ILE B 2 67 ? -0.437 2.561 -16.910 1.00 45.92 64 ILE M CA 1
ATOM 675 C C . ILE B 2 67 ? -1.395 3.563 -16.274 1.00 47.00 64 ILE M C 1
ATOM 676 O O . ILE B 2 67 ? -1.941 4.436 -16.975 1.00 47.51 64 ILE M O 1
ATOM 681 N N . PRO B 2 68 ? -1.645 3.423 -14.962 1.00 47.18 65 PRO M N 1
ATOM 682 C CA . PRO B 2 68 ? -2.550 4.355 -14.329 1.00 47.32 65 PRO M CA 1
ATOM 683 C C . PRO B 2 68 ? -1.950 5.762 -14.247 1.00 48.00 65 PRO M C 1
ATOM 684 O O . PRO B 2 68 ? -0.760 5.950 -13.992 1.00 47.34 65 PRO M O 1
ATOM 688 N N . LYS B 2 69 ? -2.818 6.731 -14.509 1.00 49.28 66 LYS M N 1
ATOM 689 C CA . LYS B 2 69 ? -2.587 8.166 -14.344 1.00 49.66 66 LYS M CA 1
ATOM 690 C C . LYS B 2 69 ? -1.759 8.493 -13.087 1.00 49.33 66 LYS M C 1
ATOM 691 O O . LYS B 2 69 ? -0.907 9.382 -13.115 1.00 49.07 66 LYS M O 1
ATOM 697 N N . GLY B 2 70 ? -2.006 7.752 -12.004 1.00 49.14 67 GLY M N 1
ATOM 698 C CA . GLY B 2 70 ? -1.368 8.004 -10.704 1.00 48.66 67 GLY M CA 1
ATOM 699 C C . GLY B 2 70 ? 0.007 7.410 -10.423 1.00 48.09 67 GLY M C 1
ATOM 700 O O . GLY B 2 70 ? 0.639 7.786 -9.454 1.00 48.44 67 GLY M O 1
ATOM 701 N N . LEU B 2 71 ? 0.485 6.506 -11.268 1.00 47.65 68 LEU M N 1
ATOM 702 C CA . LEU B 2 71 ? 1.718 5.739 -11.001 1.00 47.16 68 LEU M CA 1
ATOM 703 C C . LEU B 2 71 ? 2.933 6.477 -10.399 1.00 47.41 68 LEU M C 1
ATOM 704 O O . LEU B 2 71 ? 3.433 7.455 -10.948 1.00 47.38 68 LEU M O 1
ATOM 709 N N . LYS B 2 72 ? 3.390 5.984 -9.252 1.00 47.34 69 LYS M N 1
ATOM 710 C CA . LYS B 2 72 ? 4.698 6.334 -8.724 1.00 46.70 69 LYS M CA 1
ATOM 711 C C . LYS B 2 72 ? 5.647 5.278 -9.309 1.00 46.36 69 LYS M C 1
ATOM 712 O O . LYS B 2 72 ? 5.573 4.097 -8.967 1.00 46.03 69 LYS M O 1
ATOM 715 N N . TYR B 2 73 ? 6.504 5.706 -10.232 1.00 46.02 70 TYR M N 1
ATOM 716 C CA . TYR B 2 73 ? 7.488 4.833 -10.891 1.00 44.99 70 TYR M CA 1
ATOM 717 C C . TYR B 2 73 ? 8.876 5.077 -10.299 1.00 45.19 70 TYR M C 1
ATOM 718 O O . TYR B 2 73 ? 9.547 6.063 -10.606 1.00 44.49 70 TYR M O 1
ATOM 727 N N . ASN B 2 74 ? 9.297 4.150 -9.451 1.00 45.89 71 ASN M N 1
ATOM 728 C CA . ASN B 2 74 ? 10.462 4.349 -8.620 1.00 46.45 71 ASN M CA 1
ATOM 729 C C . ASN B 2 74 ? 11.715 3.743 -9.236 1.00 45.35 71 ASN M C 1
ATOM 730 O O . ASN B 2 74 ? 11.798 2.517 -9.449 1.00 45.47 71 ASN M O 1
ATOM 735 N N . GLN B 2 75 ? 12.681 4.621 -9.508 1.00 43.62 72 GLN M N 1
ATOM 736 C CA . GLN B 2 75 ? 13.958 4.229 -10.055 1.00 42.41 72 GLN M CA 1
ATOM 737 C C . GLN B 2 75 ? 14.881 3.893 -8.918 1.00 41.58 72 GLN M C 1
ATOM 738 O O . GLN B 2 75 ? 15.805 4.643 -8.626 1.00 42.33 72 GLN M O 1
ATOM 744 N N . ALA B 2 76 ? 14.617 2.743 -8.300 1.00 40.33 73 ALA M N 1
ATOM 745 C CA . ALA B 2 76 ? 15.331 2.228 -7.141 1.00 38.65 73 ALA M CA 1
ATOM 746 C C . ALA B 2 76 ? 16.829 2.207 -7.318 1.00 38.16 73 ALA M C 1
ATOM 747 O O . ALA B 2 76 ? 17.551 2.589 -6.411 1.00 38.83 73 ALA M O 1
ATOM 749 N N . THR B 2 77 ? 17.311 1.724 -8.451 1.00 37.58 74 THR M N 1
ATOM 750 C CA . THR B 2 77 ? 18.741 1.809 -8.747 1.00 37.28 74 THR M CA 1
ATOM 751 C C . THR B 2 77 ? 18.826 2.285 -10.185 1.00 38.66 74 THR M C 1
ATOM 752 O O . THR B 2 77 ? 17.797 2.578 -10.816 1.00 38.55 74 THR M O 1
ATOM 756 N N . GLN B 2 78 ? 20.039 2.345 -10.727 1.00 39.44 75 GLN M N 1
ATOM 757 C CA . GLN B 2 78 ? 20.187 2.910 -12.040 1.00 40.12 75 GLN M CA 1
ATOM 758 C C . GLN B 2 78 ? 19.683 1.988 -13.132 1.00 39.92 75 GLN M C 1
ATOM 759 O O . GLN B 2 78 ? 19.309 2.455 -14.203 1.00 40.90 75 GLN M O 1
ATOM 765 N N . THR B 2 79 ? 19.640 0.688 -12.868 1.00 39.34 76 THR M N 1
ATOM 766 C CA . THR B 2 79 ? 19.100 -0.242 -13.850 1.00 38.24 76 THR M CA 1
ATOM 767 C C . THR B 2 79 ? 18.061 -1.204 -13.269 1.00 38.17 76 THR M C 1
ATOM 768 O O . THR B 2 79 ? 17.740 -2.231 -13.889 1.00 37.91 76 THR M O 1
ATOM 772 N N . PHE B 2 80 ? 17.509 -0.869 -12.101 1.00 37.72 77 PHE M N 1
ATOM 773 C CA . PHE B 2 80 ? 16.330 -1.582 -11.630 1.00 37.29 77 PHE M CA 1
ATOM 774 C C . PHE B 2 80 ? 15.227 -0.616 -11.279 1.00 38.11 77 PHE M C 1
ATOM 775 O O . PHE B 2 80 ? 15.444 0.265 -10.429 1.00 38.99 77 PHE M O 1
ATOM 783 N N . HIS B 2 81 ? 14.049 -0.776 -11.881 1.00 37.82 78 HIS M N 1
ATOM 784 C CA . HIS B 2 81 ? 12.942 0.114 -11.554 1.00 38.75 78 HIS M CA 1
ATOM 785 C C . HIS B 2 81 ? 11.712 -0.680 -11.131 1.00 40.05 78 HIS M C 1
ATOM 786 O O . HIS B 2 81 ? 11.536 -1.806 -11.576 1.00 40.36 78 HIS M O 1
ATOM 793 N N . GLN B 2 82 ? 10.842 -0.068 -10.322 1.00 41.33 79 GLN M N 1
ATOM 794 C CA . GLN B 2 82 ? 9.719 -0.767 -9.690 1.00 42.56 79 GLN M CA 1
ATOM 795 C C . GLN B 2 82 ? 8.508 0.137 -9.362 1.00 44.01 79 GLN M C 1
ATOM 796 O O . GLN B 2 82 ? 8.606 1.373 -9.376 1.00 43.91 79 GLN M O 1
ATOM 802 N N . TRP B 2 83 ? 7.378 -0.501 -9.038 1.00 45.31 80 TRP M N 1
ATOM 803 C CA . TRP B 2 83 ? 6.136 0.183 -8.742 1.00 46.31 80 TRP M CA 1
ATOM 804 C C . TRP B 2 83 ? 5.117 -0.839 -8.244 1.00 47.15 80 TRP M C 1
ATOM 805 O O . TRP B 2 83 ? 5.201 -2.002 -8.647 1.00 46.66 80 TRP M O 1
ATOM 816 N N . ARG B 2 84 ? 4.150 -0.407 -7.410 1.00 48.62 81 ARG M N 1
ATOM 817 C CA . ARG B 2 84 ? 3.023 -1.273 -6.940 1.00 49.61 81 ARG M CA 1
ATOM 818 C C . ARG B 2 84 ? 1.737 -1.090 -7.741 1.00 50.50 81 ARG M C 1
ATOM 819 O O . ARG B 2 84 ? 1.521 -0.061 -8.379 1.00 50.60 81 ARG M O 1
ATOM 824 N N . ASP B 2 85 ? 0.865 -2.090 -7.653 1.00 51.70 82 ASP M N 1
ATOM 825 C CA . ASP B 2 85 ? -0.588 -1.887 -7.802 1.00 52.63 82 ASP M CA 1
ATOM 826 C C . ASP B 2 85 ? -1.291 -2.163 -6.441 1.00 52.35 82 ASP M C 1
ATOM 827 O O . ASP B 2 85 ? -0.672 -2.021 -5.377 1.00 52.43 82 ASP M O 1
ATOM 832 N N . ALA B 2 86 ? -2.560 -2.551 -6.454 1.00 52.23 83 ALA M N 1
ATOM 833 C CA . ALA B 2 86 ? -3.234 -2.825 -5.177 1.00 53.13 83 ALA M CA 1
ATOM 834 C C . ALA B 2 86 ? -2.609 -4.052 -4.498 1.00 53.37 83 ALA M C 1
ATOM 835 O O . ALA B 2 86 ? -2.227 -4.008 -3.318 1.00 53.20 83 ALA M O 1
ATOM 837 N N . ARG B 2 87 ? -2.478 -5.120 -5.292 1.00 53.07 84 ARG M N 1
ATOM 838 C CA . ARG B 2 87 ? -2.082 -6.428 -4.817 1.00 52.53 84 ARG M CA 1
ATOM 839 C C . ARG B 2 87 ? -0.575 -6.718 -4.932 1.00 51.98 84 ARG M C 1
ATOM 840 O O . ARG B 2 87 ? -0.164 -7.794 -4.524 1.00 52.51 84 ARG M O 1
ATOM 845 N N . GLN B 2 88 ? 0.256 -5.801 -5.460 1.00 50.90 85 GLN M N 1
ATOM 846 C CA . GLN B 2 88 ? 1.641 -6.193 -5.809 1.00 49.05 85 GLN M CA 1
ATOM 847 C C . GLN B 2 88 ? 2.699 -5.215 -6.344 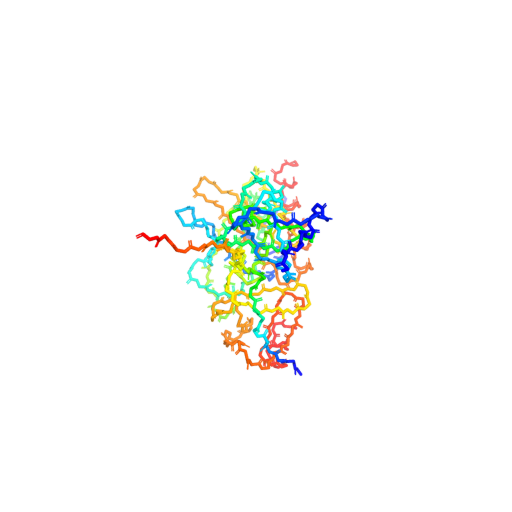1.00 47.97 85 GLN M C 1
ATOM 848 O O . GLN B 2 88 ? 2.412 -4.297 -7.122 1.00 48.48 85 GLN M O 1
ATOM 854 N N . VAL B 2 89 ? 3.948 -5.504 -5.969 1.00 46.09 86 VAL M N 1
ATOM 855 C CA . VAL B 2 89 ? 5.151 -4.804 -6.451 1.00 43.60 86 VAL M CA 1
ATOM 856 C C . VAL B 2 89 ? 5.791 -5.518 -7.675 1.00 42.88 86 VAL M C 1
ATOM 857 O O . VAL B 2 89 ? 5.925 -6.757 -7.690 1.00 42.70 86 VAL M O 1
ATOM 861 N N . TYR B 2 90 ? 6.154 -4.718 -8.689 1.00 41.18 87 TYR M N 1
ATOM 862 C CA . TYR B 2 90 ? 6.663 -5.187 -9.973 1.00 39.60 87 TYR M CA 1
ATOM 863 C C . TYR B 2 90 ? 7.976 -4.493 -10.248 1.00 37.70 87 TYR M C 1
ATOM 864 O O . TYR B 2 90 ? 8.138 -3.349 -9.914 1.00 37.09 87 TYR M O 1
ATOM 873 N N . GLY B 2 91 ? 8.901 -5.192 -10.883 1.00 36.51 88 GLY M N 1
ATOM 874 C CA . GLY B 2 91 ? 10.217 -4.652 -11.171 1.00 35.60 88 GLY M CA 1
ATOM 875 C C . GLY B 2 91 ? 10.749 -5.069 -12.529 1.00 35.11 88 GLY M C 1
ATOM 876 O O . GLY B 2 91 ? 10.334 -6.089 -13.098 1.00 34.79 88 GLY M O 1
ATOM 877 N N . LEU B 2 92 ? 11.671 -4.263 -13.041 1.00 34.63 89 LEU M N 1
ATOM 878 C CA . LEU B 2 92 ? 12.374 -4.536 -14.284 1.00 34.11 89 LEU M CA 1
ATOM 879 C C . LEU B 2 92 ? 13.864 -4.387 -14.061 1.00 34.14 89 LEU M C 1
ATOM 880 O O . LEU B 2 92 ? 14.356 -3.353 -13.576 1.00 33.91 89 LEU M O 1
ATOM 885 N N . ASN B 2 93 ? 14.584 -5.439 -14.426 1.00 34.56 90 ASN M N 1
ATOM 886 C CA . ASN B 2 93 ? 16.038 -5.461 -14.344 1.00 34.74 90 ASN M CA 1
ATOM 887 C C . ASN B 2 93 ? 16.561 -5.228 -15.751 1.00 35.06 90 ASN M C 1
ATOM 888 O O . ASN B 2 93 ? 16.592 -6.151 -16.568 1.00 35.15 90 ASN M O 1
ATOM 893 N N . PHE B 2 94 ? 16.931 -3.993 -16.066 1.00 35.51 91 PHE M N 1
ATOM 894 C CA . PHE B 2 94 ? 17.302 -3.682 -17.449 1.00 36.61 91 PHE M CA 1
ATOM 895 C C . PHE B 2 94 ? 18.627 -4.338 -17.840 1.00 38.15 91 PHE M C 1
ATOM 896 O O . PHE B 2 94 ? 19.495 -4.521 -16.980 1.00 38.68 91 PHE M O 1
ATOM 904 N N . GLY B 2 95 ? 18.766 -4.714 -19.113 1.00 39.14 92 GLY M N 1
ATOM 905 C CA . GLY B 2 9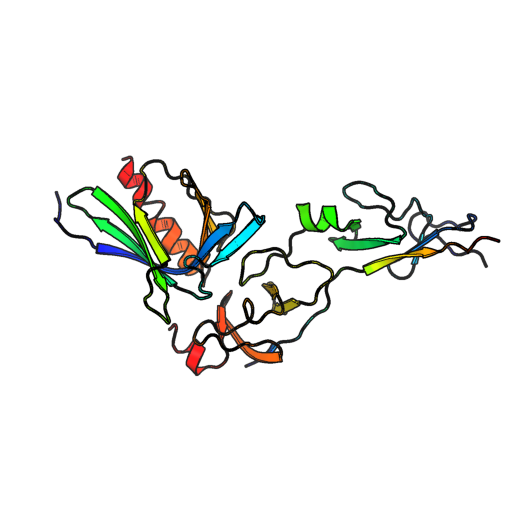5 ? 20.045 -5.206 -19.648 1.00 40.81 92 GLY M CA 1
ATOM 906 C C . GLY B 2 95 ? 21.201 -4.197 -19.722 1.00 42.30 92 GLY M C 1
ATOM 907 O O . GLY B 2 95 ? 22.364 -4.556 -19.484 1.00 43.51 92 GLY M O 1
ATOM 908 N N . SER B 2 96 ? 20.915 -2.944 -20.090 1.00 43.00 93 SER M N 1
ATOM 909 C CA . SER B 2 96 ? 21.938 -1.879 -20.104 1.00 42.98 93 SER M CA 1
ATOM 910 C C . SER B 2 96 ? 21.432 -0.629 -19.388 1.00 43.36 93 SER M C 1
ATOM 911 O O . SER B 2 96 ? 20.236 -0.495 -19.183 1.00 43.34 93 SER M O 1
ATOM 914 N N . LYS B 2 97 ? 22.345 0.251 -18.976 1.00 44.47 94 LYS M N 1
ATOM 915 C CA . LYS B 2 97 ? 21.994 1.572 -18.428 1.00 45.51 94 LYS M CA 1
ATOM 916 C C . LYS B 2 97 ? 21.098 2.263 -19.473 1.00 45.67 94 LYS M C 1
ATOM 917 O O . LYS B 2 97 ? 20.112 2.936 -19.137 1.00 45.30 94 LYS M O 1
ATOM 923 N N . GLU B 2 98 ? 21.448 2.034 -20.732 1.00 45.48 95 GLU M N 1
ATOM 924 C CA . GLU B 2 98 ? 20.771 2.574 -21.889 1.00 46.56 95 GLU M CA 1
ATOM 925 C C . GLU B 2 98 ? 19.285 2.204 -21.997 1.00 46.27 95 GLU M C 1
ATOM 926 O O . GLU B 2 98 ? 18.437 3.083 -22.286 1.00 46.43 95 GLU M O 1
ATOM 932 N N . ASP B 2 99 ? 18.973 0.920 -21.791 1.00 45.47 96 ASP M N 1
ATOM 933 C CA . ASP B 2 99 ? 17.593 0.435 -21.811 1.00 44.78 96 ASP M CA 1
ATOM 934 C C . ASP B 2 99 ? 16.767 1.042 -20.651 1.00 44.31 96 ASP M C 1
ATOM 935 O O . ASP B 2 99 ? 15.567 1.349 -20.815 1.00 44.57 96 ASP M O 1
ATOM 940 N N . ALA B 2 100 ? 17.408 1.220 -19.498 1.00 42.92 97 ALA M N 1
ATOM 941 C CA . ALA B 2 100 ? 16.803 1.882 -18.358 1.00 42.37 97 ALA M CA 1
ATOM 942 C C . ALA B 2 100 ? 16.483 3.374 -18.648 1.00 42.89 97 ALA M C 1
ATOM 943 O O . ALA B 2 100 ? 15.366 3.835 -18.378 1.00 42.56 97 ALA M O 1
ATOM 945 N N . ASN B 2 101 ? 17.452 4.101 -19.219 1.00 43.57 98 ASN M N 1
ATOM 946 C CA . ASN B 2 101 ? 17.317 5.529 -19.536 1.00 44.00 98 ASN M CA 1
ATOM 947 C C . ASN B 2 101 ? 16.175 5.753 -20.519 1.00 44.21 98 ASN M C 1
ATOM 948 O O . ASN B 2 101 ? 15.294 6.591 -20.290 1.00 44.17 98 ASN M O 1
ATOM 953 N N . VAL B 2 102 ? 16.198 5.001 -21.623 1.00 44.06 99 VAL M N 1
ATOM 954 C CA . VAL B 2 102 ? 15.099 5.055 -22.607 1.00 43.31 99 VAL M CA 1
ATOM 955 C C . VAL B 2 102 ? 13.759 4.784 -21.917 1.00 42.74 99 VAL M C 1
ATOM 956 O O . VAL B 2 102 ? 12.956 5.700 -21.786 1.00 42.81 99 VAL M O 1
ATOM 960 N N . PHE B 2 103 ? 13.556 3.555 -21.421 1.00 41.88 100 PHE M N 1
ATOM 961 C CA . PHE B 2 103 ? 12.298 3.184 -20.773 1.00 40.47 100 PHE M CA 1
ATOM 962 C C . PHE B 2 103 ? 11.821 4.212 -19.777 1.00 40.91 100 PHE M C 1
ATOM 963 O O . PHE B 2 103 ? 10.661 4.595 -19.819 1.00 40.96 100 PHE M O 1
ATOM 971 N N . ALA B 2 104 ? 12.710 4.665 -18.892 1.00 40.87 101 ALA M N 1
ATOM 972 C CA . ALA B 2 104 ? 12.352 5.718 -17.931 1.00 40.92 101 ALA M CA 1
ATOM 973 C C . ALA B 2 104 ? 11.764 6.961 -18.599 1.00 41.05 101 ALA M C 1
ATOM 974 O O . ALA B 2 104 ? 10.654 7.330 -18.258 1.00 42.05 101 ALA M O 1
ATOM 976 N N . SER B 2 105 ? 12.498 7.588 -19.531 1.00 40.89 102 SER M N 1
ATOM 977 C CA . SER B 2 105 ? 12.016 8.720 -20.351 1.00 39.85 102 SER M CA 1
ATOM 978 C C . SER B 2 105 ? 10.619 8.521 -20.864 1.00 40.62 102 SER M C 1
ATOM 979 O O . SER B 2 105 ? 9.782 9.422 -20.744 1.00 40.74 102 SER M O 1
ATOM 982 N N . ALA B 2 106 ? 10.394 7.350 -21.475 1.00 41.44 103 ALA M N 1
ATOM 983 C CA . ALA B 2 106 ? 9.103 6.971 -22.090 1.00 42.27 103 ALA M CA 1
ATOM 984 C C . ALA B 2 106 ? 7.987 6.907 -21.050 1.00 43.30 103 ALA M C 1
ATOM 985 O O . ALA B 2 106 ? 6.856 7.370 -21.298 1.00 43.11 103 ALA M O 1
ATOM 987 N N . MET B 2 107 ? 8.319 6.330 -19.891 1.00 44.23 104 MET M N 1
ATOM 988 C CA . MET B 2 107 ? 7.423 6.305 -18.762 1.00 45.06 104 MET M CA 1
ATOM 989 C C . MET B 2 107 ? 7.098 7.718 -18.269 1.00 46.28 104 MET M C 1
ATOM 990 O O . MET B 2 107 ? 5.908 8.056 -18.151 1.00 46.19 104 MET M O 1
ATOM 995 N N . MET B 2 108 ? 8.144 8.523 -17.994 1.00 47.52 105 MET M N 1
ATOM 996 C CA A MET B 2 108 ? 8.021 9.945 -17.598 0.50 48.02 105 MET M CA 1
ATOM 997 C CA B MET B 2 108 ? 7.949 9.891 -17.542 0.50 48.16 105 MET M CA 1
ATOM 998 C C . MET B 2 108 ? 7.049 10.643 -18.533 1.00 48.42 105 MET M C 1
ATOM 999 O O . MET B 2 108 ? 6.104 11.297 -18.108 1.00 49.04 105 MET M O 1
ATOM 1008 N N . HIS B 2 109 ? 7.302 10.490 -19.830 1.00 48.72 106 HIS M N 1
ATOM 1009 C CA . HIS B 2 109 ? 6.474 11.105 -20.865 1.00 49.32 106 HIS M CA 1
ATOM 1010 C C . HIS B 2 109 ? 5.029 10.604 -20.833 1.00 49.71 106 HIS M C 1
ATOM 1011 O O . HIS B 2 109 ? 4.105 11.409 -20.976 1.00 50.25 106 HIS M O 1
ATOM 1018 N N . ALA B 2 110 ? 4.816 9.300 -20.639 1.00 50.06 107 ALA M N 1
ATOM 1019 C CA . ALA B 2 110 ? 3.459 8.780 -20.628 1.00 49.97 107 ALA M CA 1
ATOM 1020 C C . ALA B 2 110 ? 2.696 9.401 -19.468 1.00 50.49 107 ALA M C 1
ATOM 1021 O O . ALA B 2 110 ? 1.530 9.755 -19.614 1.00 50.33 107 ALA M O 1
ATOM 1023 N N . LEU B 2 111 ? 3.363 9.585 -18.335 1.00 51.18 108 LEU M N 1
ATOM 1024 C CA . LEU B 2 111 ? 2.678 10.108 -17.150 1.00 52.24 108 LEU M CA 1
ATOM 1025 C C . LEU B 2 111 ? 2.307 11.584 -17.311 1.00 53.63 108 LEU M C 1
ATOM 1026 O O . LEU B 2 111 ? 1.185 12.002 -16.978 1.00 53.66 108 LEU M O 1
ATOM 1031 N N . GLU B 2 112 ? 3.261 12.353 -17.833 1.00 55.22 109 GLU M N 1
ATOM 1032 C CA . GLU B 2 112 ? 3.033 13.727 -18.229 1.00 56.72 109 GLU M CA 1
ATOM 1033 C C . GLU B 2 112 ? 1.783 13.838 -19.105 1.00 56.76 109 GLU M C 1
ATOM 1034 O O . GLU B 2 112 ? 0.856 14.556 -18.745 1.00 56.74 109 GLU M O 1
ATOM 1040 N N . VAL B 2 113 ? 1.744 13.101 -20.217 1.00 57.13 110 VAL M N 1
ATOM 1041 C CA . VAL B 2 113 ? 0.565 13.082 -21.094 1.00 57.59 110 VAL M CA 1
ATOM 1042 C C . VAL B 2 113 ? -0.687 12.800 -20.290 1.00 58.80 110 VAL M C 1
ATOM 1043 O O . VAL B 2 113 ? -1.663 13.568 -20.368 1.00 59.58 110 VAL M O 1
ATOM 1047 N N . LEU B 2 114 ? -0.643 11.712 -19.510 1.00 59.68 111 LEU M N 1
ATOM 1048 C CA . LEU B 2 114 ? -1.798 11.230 -18.742 1.00 59.76 111 LEU M CA 1
ATOM 1049 C C . LEU B 2 114 ? -2.316 12.230 -17.703 1.00 60.54 111 LEU M C 1
ATOM 1050 O O . LEU B 2 114 ? -3.461 12.103 -17.263 1.00 60.57 111 LEU M O 1
ATOM 1055 N N . ASN B 2 115 ? -1.499 13.229 -17.349 1.00 61.50 112 ASN M N 1
ATOM 1056 C CA . ASN B 2 115 ? -1.959 14.366 -16.536 1.00 62.55 112 ASN M CA 1
ATOM 1057 C C . ASN B 2 115 ? -2.237 15.634 -17.355 1.00 63.05 112 ASN M C 1
ATOM 1058 O O . ASN B 2 115 ? -3.407 15.996 -17.508 1.00 63.15 112 ASN M O 1
ATOM 1063 N N . SER B 2 116 ? -1.191 16.276 -17.905 1.00 63.84 113 SER M N 1
ATOM 1064 C CA . SER B 2 116 ? -1.318 17.350 -18.948 1.00 64.04 113 SER M CA 1
ATOM 1065 C C . SER B 2 116 ? -2.756 17.766 -19.245 1.00 64.57 113 SER M C 1
ATOM 1066 O O . SER B 2 116 ? -3.550 16.952 -19.730 1.00 65.02 113 SER M O 1
ATOM 1068 N N . GLU C 3 2 ? 52.895 -16.003 28.389 1.00 52.04 297 GLU T N 1
ATOM 1069 C CA . GLU C 3 2 ? 52.561 -14.950 27.381 1.00 52.15 297 GLU T CA 1
ATOM 1070 C C . GLU C 3 2 ? 51.039 -14.762 27.403 1.00 52.11 297 GLU T C 1
ATOM 1071 O O . GLU C 3 2 ? 50.272 -15.700 27.142 1.00 53.30 297 GLU T O 1
ATOM 1073 N N . LYS C 3 3 ? 50.606 -13.566 27.793 1.00 51.12 298 LYS T N 1
ATOM 1074 C CA . LYS C 3 3 ? 49.201 -13.136 27.651 1.00 49.59 298 LYS T CA 1
ATOM 1075 C C . LYS C 3 3 ? 48.971 -12.532 26.230 1.00 48.20 298 LYS T C 1
ATOM 1076 O O . LYS C 3 3 ? 49.830 -11.770 25.728 1.00 48.26 298 LYS T O 1
ATOM 1082 N N . PRO C 3 4 ? 47.833 -12.871 25.578 1.00 46.17 299 PRO T N 1
ATOM 1083 C CA . PRO C 3 4 ? 47.568 -12.371 24.227 1.00 45.02 299 PRO T CA 1
ATOM 1084 C C . PRO C 3 4 ? 47.267 -10.892 24.260 1.00 44.43 299 PRO T C 1
ATOM 1085 O O . PRO C 3 4 ? 46.676 -10.429 25.215 1.00 45.03 299 PRO T O 1
ATOM 1089 N N . ARG C 3 5 ? 47.696 -10.147 23.252 1.00 43.60 300 ARG T N 1
ATOM 1090 C CA . ARG C 3 5 ? 47.469 -8.700 23.209 1.00 43.24 300 ARG T CA 1
ATOM 1091 C C . ARG C 3 5 ? 46.176 -8.309 22.453 1.00 43.24 300 ARG T C 1
ATOM 1092 O O . ARG C 3 5 ? 45.809 -8.932 21.445 1.00 43.43 300 ARG T O 1
ATOM 1100 N N . CYS C 3 6 ? 45.472 -7.280 22.921 1.00 42.98 301 CYS T N 1
ATOM 1101 C CA . CYS C 3 6 ? 44.209 -6.936 22.273 1.00 42.97 301 CYS T CA 1
ATOM 1102 C C . CYS C 3 6 ? 44.361 -5.871 21.173 1.00 43.47 301 CYS T C 1
ATOM 1103 O O . CYS C 3 6 ? 44.909 -4.800 21.410 1.00 43.59 301 CYS T O 1
ATOM 1106 N N . ALA C 3 7 ? 43.922 -6.200 19.956 1.00 43.88 302 ALA T N 1
ATOM 1107 C CA . ALA C 3 7 ? 44.178 -5.341 18.783 1.00 44.29 302 ALA T CA 1
ATOM 1108 C C . ALA C 3 7 ? 43.325 -4.056 18.751 1.00 44.80 302 ALA T C 1
ATOM 1109 O O . ALA C 3 7 ? 43.647 -3.163 17.982 1.00 44.74 302 ALA T O 1
ATOM 1111 N N . GLY C 3 8 ? 42.256 -3.986 19.569 1.00 44.70 303 GLY T N 1
ATOM 1112 C CA . GLY C 3 8 ? 41.410 -2.809 19.691 1.00 44.56 303 GLY T CA 1
ATOM 1113 C C . GLY C 3 8 ? 42.054 -1.822 20.661 1.00 45.23 303 GLY T C 1
ATOM 1114 O O . GLY C 3 8 ? 42.620 -0.803 20.228 1.00 45.32 303 GLY T O 1
ATOM 1115 N N . CYS C 3 9 ? 42.013 -2.134 21.967 1.00 44.79 304 CYS T N 1
ATOM 1116 C CA . CYS C 3 9 ? 42.545 -1.221 23.004 1.00 43.95 304 CYS T CA 1
ATOM 1117 C C . CYS C 3 9 ? 44.061 -1.241 23.223 1.00 44.17 304 CYS T C 1
ATOM 1118 O O . CYS C 3 9 ? 44.552 -0.598 24.128 1.00 45.26 304 CYS T O 1
ATOM 1121 N N . ASP C 3 10 ? 44.803 -2.011 22.450 1.00 44.74 305 ASP T N 1
ATOM 1122 C CA . ASP C 3 10 ? 46.277 -2.124 22.597 1.00 45.27 305 ASP T CA 1
ATOM 1123 C C . ASP C 3 10 ? 46.835 -2.514 24.004 1.00 44.76 305 ASP T C 1
ATOM 1124 O O . ASP C 3 10 ? 47.926 -2.086 24.405 1.00 44.70 305 ASP T O 1
ATOM 1129 N N . GLU C 3 11 ? 46.108 -3.346 24.741 1.00 43.76 306 GLU T N 1
ATOM 1130 C CA . GLU C 3 11 ? 46.579 -3.808 26.048 1.00 42.79 306 GLU T CA 1
ATOM 1131 C C . GLU C 3 11 ? 46.384 -5.309 26.144 1.00 41.63 306 GLU T C 1
ATOM 1132 O O . GLU C 3 11 ? 45.765 -5.906 25.283 1.00 41.66 306 GLU T O 1
ATOM 1138 N N . LEU C 3 12 ? 46.908 -5.929 27.181 1.00 40.57 307 LEU T N 1
ATOM 1139 C CA . LEU C 3 12 ? 46.830 -7.367 27.259 1.00 39.64 307 LEU T CA 1
ATOM 1140 C C . LEU C 3 12 ? 45.484 -7.808 27.758 1.00 39.31 307 LEU T C 1
ATOM 1141 O O . LEU C 3 12 ? 44.788 -7.072 28.440 1.00 39.39 307 LEU T O 1
ATOM 1146 N N . ILE C 3 13 ? 45.088 -8.999 27.352 1.00 39.31 308 ILE T N 1
ATOM 1147 C CA . ILE C 3 13 ? 43.867 -9.591 27.827 1.00 39.30 308 ILE T CA 1
ATOM 1148 C C . ILE C 3 13 ? 44.228 -10.428 29.060 1.00 40.83 308 ILE T C 1
ATOM 1149 O O . ILE C 3 13 ? 45.053 -11.335 28.960 1.00 40.58 308 ILE T O 1
ATOM 1154 N N . PHE C 3 14 ? 43.635 -10.102 30.223 1.00 41.98 309 PHE T N 1
ATOM 1155 C CA . PHE C 3 14 ? 43.852 -10.896 31.458 1.00 42.42 309 PHE T CA 1
ATOM 1156 C C . PHE C 3 14 ? 42.718 -11.839 31.763 1.00 43.23 309 PHE T C 1
ATOM 1157 O O . PHE C 3 14 ? 42.924 -12.841 32.416 1.00 43.40 309 PHE T O 1
ATOM 1165 N N . SER C 3 15 ? 41.531 -11.537 31.258 1.00 44.62 310 SER T N 1
ATOM 1166 C CA . SER C 3 15 ? 40.431 -12.487 31.312 1.00 46.30 310 SER T CA 1
ATOM 1167 C C . SER C 3 15 ? 40.885 -13.821 30.702 1.00 47.34 310 SER T C 1
ATOM 1168 O O . SER C 3 15 ? 41.842 -13.855 29.902 1.00 48.11 310 SER T O 1
ATOM 1171 N N . ASN C 3 16 ? 40.221 -14.918 31.059 1.00 48.16 311 ASN T N 1
ATOM 1172 C CA . ASN C 3 16 ? 40.550 -16.237 30.455 1.00 48.91 311 ASN T CA 1
ATOM 1173 C C . ASN C 3 16 ? 39.618 -16.552 29.279 1.00 48.84 311 ASN T C 1
ATOM 1174 O O . ASN C 3 16 ? 39.586 -17.682 28.772 1.00 49.24 311 ASN T O 1
ATOM 1179 N N . GLU C 3 17 ? 38.856 -15.532 28.872 1.00 48.22 312 GLU T N 1
ATOM 1180 C CA . GLU C 3 17 ? 37.999 -15.581 27.703 1.00 47.12 312 GLU T CA 1
ATOM 1181 C C . GLU C 3 17 ? 38.226 -14.324 26.924 1.00 46.13 312 GLU T C 1
ATOM 1182 O O . GLU C 3 17 ? 38.420 -13.277 27.517 1.00 47.28 312 GLU T O 1
ATOM 1188 N N . TYR C 3 18 ? 38.240 -14.447 25.598 1.00 44.68 313 TYR T N 1
ATOM 1189 C CA . TYR C 3 18 ? 38.487 -13.344 24.654 1.00 42.99 313 TYR T CA 1
ATOM 1190 C C . TYR C 3 18 ? 38.017 -13.798 23.247 1.00 42.55 313 TYR T C 1
ATOM 1191 O O . TYR C 3 18 ? 37.510 -14.952 23.059 1.00 42.41 313 TYR T O 1
ATOM 1200 N N . THR C 3 19 ? 38.145 -12.911 22.265 1.00 40.62 314 THR T N 1
ATOM 1201 C CA . THR C 3 19 ? 37.812 -13.325 20.930 1.00 39.61 314 THR T CA 1
ATOM 1202 C C . THR C 3 19 ? 39.031 -13.238 19.977 1.00 39.20 314 THR T C 1
ATOM 1203 O O . THR C 3 19 ? 39.859 -12.290 20.054 1.00 38.26 314 THR T O 1
ATOM 1207 N N . GLN C 3 20 ? 39.117 -14.243 19.099 1.00 37.96 315 GLN T N 1
ATOM 1208 C CA . GLN C 3 20 ? 39.979 -14.190 17.929 1.00 37.59 315 GLN T CA 1
ATOM 1209 C C . GLN C 3 20 ? 39.225 -13.899 16.627 1.00 37.37 315 GLN T C 1
ATOM 1210 O O . GLN C 3 20 ? 38.311 -14.645 16.217 1.00 38.24 315 GLN T O 1
ATOM 1216 N N . ALA C 3 21 ? 39.612 -12.825 15.965 1.00 36.37 316 ALA T N 1
ATOM 1217 C CA . ALA C 3 21 ? 39.011 -12.473 14.698 1.00 36.11 316 ALA T CA 1
ATOM 1218 C C . ALA C 3 21 ? 40.031 -11.690 13.957 1.00 36.78 316 ALA T C 1
ATOM 1219 O O . ALA C 3 21 ? 40.836 -10.990 14.588 1.00 36.62 316 ALA T O 1
ATOM 1221 N N . GLU C 3 22 ? 39.993 -11.801 12.621 1.00 37.64 317 GLU T N 1
ATOM 1222 C CA . GLU C 3 22 ? 40.823 -10.981 11.697 1.00 38.08 317 GLU T CA 1
ATOM 1223 C C . GLU C 3 22 ? 42.296 -11.161 11.953 1.00 39.19 317 GLU T C 1
ATOM 1224 O O . GLU C 3 22 ? 43.090 -10.264 11.623 1.00 40.04 317 GLU T O 1
ATOM 1230 N N . ASN C 3 23 ? 42.652 -12.301 12.557 1.00 39.88 318 ASN T N 1
ATOM 1231 C CA . ASN C 3 23 ? 44.041 -12.627 12.843 1.00 41.07 318 ASN T CA 1
ATOM 1232 C C . ASN C 3 23 ? 44.575 -11.993 14.086 1.00 40.96 318 ASN T C 1
ATOM 1233 O O 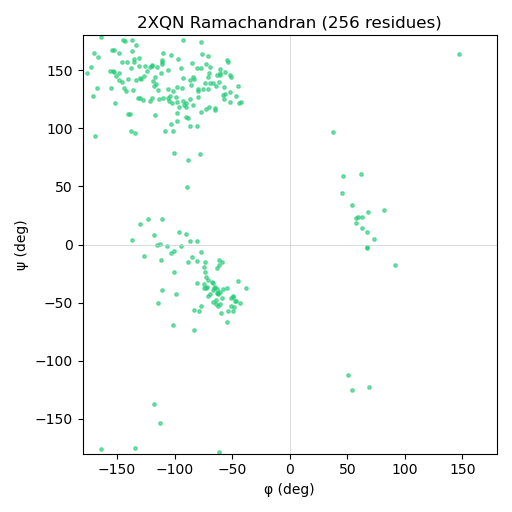. ASN C 3 23 ? 45.768 -11.693 14.193 1.00 41.03 318 ASN T O 1
ATOM 1238 N N . GLN C 3 24 ? 43.676 -11.767 15.029 1.00 40.90 319 GLN T N 1
ATOM 1239 C CA . GLN C 3 24 ? 43.995 -10.913 16.144 1.00 40.17 319 GLN T CA 1
ATOM 1240 C C . GLN C 3 24 ? 43.158 -11.269 17.328 1.00 39.79 319 GLN T C 1
ATOM 1241 O O . GLN C 3 24 ? 42.201 -12.046 17.252 1.00 39.73 319 GLN T O 1
ATOM 1247 N N . ASN C 3 25 ? 43.559 -10.718 18.447 1.00 39.33 320 ASN T N 1
ATOM 1248 C CA . ASN C 3 25 ? 42.908 -11.027 19.674 1.00 39.11 320 ASN T CA 1
ATOM 1249 C C . ASN C 3 25 ? 42.183 -9.808 20.123 1.00 39.11 320 ASN T C 1
ATOM 1250 O O . ASN C 3 25 ? 42.532 -8.684 19.701 1.00 39.79 320 ASN T O 1
ATOM 1255 N N . TRP C 3 26 ? 41.143 -10.013 20.917 1.00 37.85 321 TRP T N 1
ATOM 1256 C CA . TRP C 3 26 ? 40.396 -8.891 21.351 1.00 38.31 321 TRP T CA 1
ATOM 1257 C C . TRP C 3 26 ? 39.830 -9.273 22.681 1.00 39.00 321 TRP T C 1
ATOM 1258 O O . TRP C 3 26 ? 39.503 -10.455 22.877 1.00 39.48 321 TRP T O 1
ATOM 1269 N N . HIS C 3 27 ? 39.725 -8.286 23.592 1.00 38.74 322 HIS T N 1
ATOM 1270 C CA . HIS C 3 27 ? 38.800 -8.381 24.730 1.00 38.33 322 HIS T CA 1
ATOM 1271 C C . HIS C 3 27 ? 37.438 -8.724 24.147 1.00 39.26 322 HIS T C 1
ATOM 1272 O O . HIS C 3 27 ? 37.109 -8.267 23.035 1.00 38.73 322 HIS T O 1
ATOM 1279 N N . LEU C 3 28 ? 36.639 -9.518 24.865 1.00 40.41 323 LEU T N 1
ATOM 1280 C CA . LEU C 3 28 ? 35.317 -9.850 24.353 1.00 41.45 323 LEU T CA 1
ATOM 1281 C C . LEU C 3 28 ? 34.619 -8.559 23.923 1.00 42.48 323 LEU T C 1
ATOM 1282 O O . LEU C 3 28 ? 34.032 -8.495 22.831 1.00 42.90 323 LEU T O 1
ATOM 1287 N N . LYS C 3 29 ? 34.717 -7.518 24.764 1.00 42.90 324 LYS T N 1
ATOM 1288 C CA . LYS C 3 29 ? 33.901 -6.338 24.572 1.00 42.71 324 LYS T CA 1
ATOM 1289 C C . LYS C 3 29 ? 34.528 -5.348 23.624 1.00 43.53 324 LYS T C 1
ATOM 1290 O O . LYS C 3 29 ? 33.945 -4.291 23.406 1.00 44.29 324 LYS T O 1
ATOM 1296 N N . HIS C 3 30 ? 35.687 -5.673 23.033 1.00 43.88 325 HIS T N 1
ATOM 1297 C CA . HIS C 3 30 ? 36.257 -4.781 22.001 1.00 44.24 325 HIS T CA 1
ATOM 1298 C C . HIS C 3 30 ? 36.229 -5.366 20.606 1.00 43.09 325 HIS T C 1
ATOM 1299 O O . HIS C 3 30 ? 37.005 -4.958 19.771 1.00 43.07 325 HIS T O 1
ATOM 1306 N N . PHE C 3 31 ? 35.358 -6.335 20.362 1.00 42.67 326 PHE T N 1
ATOM 1307 C CA . PHE C 3 31 ? 35.035 -6.767 18.996 1.00 41.48 326 PHE T CA 1
ATOM 1308 C C . PHE C 3 31 ? 33.515 -6.904 18.889 1.00 41.28 326 PHE T C 1
ATOM 1309 O O . PHE C 3 31 ? 32.918 -7.913 19.282 1.00 39.99 326 PHE T O 1
ATOM 1317 N N . CYS C 3 32 ? 32.894 -5.848 18.383 1.00 41.97 327 CYS T N 1
ATOM 1318 C CA . CYS C 3 32 ? 31.429 -5.685 18.487 1.00 42.96 327 CYS T CA 1
ATOM 1319 C C . CYS C 3 32 ? 30.867 -5.169 17.183 1.00 42.66 327 CYS T C 1
ATOM 1320 O O . CYS C 3 32 ? 31.576 -4.450 16.451 1.00 42.75 327 CYS T O 1
ATOM 1323 N N . CYS C 3 33 ? 29.605 -5.511 16.904 1.00 42.87 328 CYS T N 1
ATOM 1324 C CA . CYS C 3 33 ? 28.967 -5.063 15.671 1.00 43.11 328 CYS T CA 1
ATOM 1325 C C . CYS C 3 33 ? 29.028 -3.584 15.693 1.00 44.16 328 CYS T C 1
ATOM 1326 O O . CYS C 3 33 ? 28.637 -2.968 16.683 1.00 44.90 328 CYS T O 1
ATOM 1329 N N . PHE C 3 34 ? 29.529 -3.001 14.616 1.00 45.66 329 PHE T N 1
ATOM 1330 C CA . PHE C 3 34 ? 29.496 -1.556 14.494 1.00 47.30 329 PHE T CA 1
ATOM 1331 C C . PHE C 3 34 ? 28.052 -0.988 14.441 1.00 47.28 329 PHE T C 1
ATOM 1332 O O . PHE C 3 34 ? 27.836 0.181 14.713 1.00 47.40 329 PHE T O 1
ATOM 1340 N N . ASP C 3 35 ? 27.067 -1.804 14.097 1.00 47.27 330 ASP T N 1
ATOM 1341 C CA . ASP C 3 35 ? 25.718 -1.265 13.901 1.00 47.22 330 ASP T CA 1
ATOM 1342 C C . ASP C 3 35 ? 24.830 -1.459 15.103 1.00 47.61 330 ASP T C 1
ATOM 1343 O O . ASP C 3 35 ? 24.087 -0.549 15.436 1.00 48.47 330 ASP T O 1
ATOM 1348 N N . CYS C 3 36 ? 24.858 -2.630 15.732 1.00 47.40 331 CYS T N 1
ATOM 1349 C CA . CYS C 3 36 ? 23.937 -2.875 16.832 1.00 47.95 331 CYS T CA 1
ATOM 1350 C C . CYS C 3 36 ? 24.664 -3.065 18.148 1.00 48.74 331 CYS T C 1
ATOM 1351 O O . CYS C 3 36 ? 24.021 -3.308 19.189 1.00 49.03 331 CYS T O 1
ATOM 1354 N N . ASP C 3 37 ? 26.000 -2.994 18.090 1.00 49.04 332 ASP T N 1
ATOM 1355 C CA . ASP C 3 37 ? 26.864 -3.143 19.255 1.00 49.04 332 ASP T CA 1
ATOM 1356 C C . ASP C 3 37 ? 26.866 -4.532 19.885 1.00 48.06 332 ASP T C 1
ATOM 1357 O O . ASP C 3 37 ? 27.389 -4.662 20.985 1.00 49.02 332 ASP T O 1
ATOM 1362 N N . SER C 3 38 ? 26.300 -5.571 19.272 1.00 46.25 333 SER T N 1
ATOM 1363 C CA . SER C 3 38 ? 26.480 -6.886 19.927 1.00 44.78 333 SER T CA 1
ATOM 1364 C C . SER C 3 38 ? 27.923 -7.431 19.891 1.00 43.84 333 SER T C 1
ATOM 1365 O O . SER C 3 38 ? 28.758 -7.072 19.031 1.00 43.33 333 SER T O 1
ATOM 1368 N N . ILE C 3 39 ? 28.196 -8.241 20.907 1.00 42.47 334 ILE T N 1
ATOM 1369 C CA . ILE C 3 39 ? 29.469 -8.888 21.142 1.00 41.26 334 ILE T CA 1
ATOM 1370 C C . ILE C 3 39 ? 29.526 -9.957 20.075 1.00 40.83 334 ILE T C 1
ATOM 1371 O O . ILE C 3 39 ? 28.669 -10.845 20.034 1.00 40.99 334 ILE T O 1
ATOM 1376 N N . LEU C 3 40 ? 30.500 -9.841 19.175 1.00 39.96 335 LEU T N 1
ATOM 1377 C CA . LEU C 3 40 ? 30.599 -10.766 18.040 1.00 39.12 335 LEU T CA 1
ATOM 1378 C C . LEU C 3 40 ? 31.111 -12.189 18.386 1.00 39.74 335 LEU T C 1
ATOM 1379 O O . LEU C 3 40 ? 30.875 -13.167 17.620 1.00 39.39 335 LEU T O 1
ATOM 1384 N N . ALA C 3 41 ? 31.775 -12.312 19.542 1.00 39.66 336 ALA T N 1
ATOM 1385 C CA . ALA C 3 41 ? 32.376 -13.586 19.952 1.00 39.98 336 ALA T CA 1
ATOM 1386 C C . ALA C 3 41 ? 31.401 -14.753 19.753 1.00 40.13 336 ALA T C 1
ATOM 1387 O O . ALA C 3 41 ? 30.256 -14.696 20.206 1.00 40.89 336 ALA T O 1
ATOM 1389 N N . GLY C 3 42 ? 31.854 -15.788 19.053 1.00 40.39 337 GLY T N 1
ATOM 1390 C CA . GLY C 3 42 ? 31.071 -17.009 18.812 1.00 40.49 337 GLY T CA 1
ATOM 1391 C C . GLY C 3 42 ? 30.259 -16.961 17.533 1.00 41.07 337 GLY T C 1
ATOM 1392 O O . GLY C 3 42 ? 29.839 -17.998 17.010 1.00 41.88 337 GLY T O 1
ATOM 1393 N N . GLU C 3 43 ? 30.071 -15.750 17.015 1.00 40.58 338 GLU T N 1
ATOM 1394 C CA . GLU C 3 43 ? 29.022 -15.466 16.080 1.00 40.17 338 GLU T CA 1
ATOM 1395 C C . GLU C 3 43 ? 29.583 -15.181 14.699 1.00 40.44 338 GLU T C 1
ATOM 1396 O O . GLU C 3 43 ? 30.762 -14.799 14.544 1.00 40.96 338 GLU T O 1
ATOM 1402 N N . ILE C 3 44 ? 28.752 -15.336 13.678 1.00 39.36 339 ILE T N 1
ATOM 1403 C CA . ILE C 3 44 ? 29.173 -14.915 12.338 1.00 37.95 339 ILE T CA 1
ATOM 1404 C C . ILE C 3 44 ? 29.162 -13.381 12.217 1.00 38.04 339 ILE T C 1
ATOM 1405 O O . ILE C 3 44 ? 28.224 -12.694 12.692 1.00 38.82 339 ILE T O 1
ATOM 1410 N N . TYR C 3 45 ? 30.175 -12.833 11.569 1.00 37.28 340 TYR T N 1
ATOM 1411 C CA . TYR C 3 45 ? 30.193 -11.402 11.284 1.00 37.33 340 TYR T CA 1
ATOM 1412 C C . TYR C 3 45 ? 30.821 -11.179 9.906 1.00 38.71 340 TYR T C 1
ATOM 1413 O O . TYR C 3 45 ? 31.340 -12.136 9.301 1.00 39.04 340 TYR T O 1
ATOM 1422 N N . VAL C 3 46 ? 30.822 -9.924 9.435 1.00 39.49 341 VAL T N 1
ATOM 1423 C CA . VAL C 3 46 ? 31.384 -9.554 8.103 1.00 40.41 341 VAL T CA 1
ATOM 1424 C C . VAL C 3 46 ? 32.140 -8.203 8.200 1.00 41.65 341 VAL T C 1
ATOM 1425 O O . VAL C 3 46 ? 31.714 -7.321 8.921 1.00 41.79 341 VAL T O 1
ATOM 1429 N N . MET C 3 47 ? 33.255 -8.064 7.493 1.00 43.39 342 MET T N 1
ATOM 1430 C CA . MET C 3 47 ? 34.011 -6.804 7.452 1.00 45.68 342 MET T CA 1
ATOM 1431 C C . MET C 3 47 ? 33.467 -5.948 6.332 1.00 46.94 342 MET T C 1
ATOM 1432 O O . MET C 3 47 ? 33.682 -6.275 5.173 1.00 47.28 342 MET T O 1
ATOM 1437 N N . VAL C 3 48 ? 32.765 -4.866 6.670 1.00 48.73 343 VAL T N 1
ATOM 1438 C CA . VAL C 3 48 ? 32.315 -3.866 5.669 1.00 49.97 343 VAL T CA 1
ATOM 1439 C C . VAL C 3 48 ? 32.898 -2.468 5.979 1.00 50.60 343 VAL T C 1
ATOM 1440 O O . VAL C 3 48 ? 32.754 -1.958 7.097 1.00 50.30 343 VAL T O 1
ATOM 1444 N N . ASN C 3 49 ? 33.562 -1.856 5.003 1.00 51.57 344 ASN T N 1
ATOM 1445 C CA . ASN C 3 49 ? 34.354 -0.656 5.276 1.00 52.48 344 ASN T CA 1
ATOM 1446 C C . ASN C 3 49 ? 35.196 -0.824 6.534 1.00 52.79 344 ASN T C 1
ATOM 1447 O O . ASN C 3 49 ? 35.239 0.085 7.385 1.00 53.32 344 ASN T O 1
ATOM 1452 N N . ASP C 3 50 ? 35.831 -1.996 6.658 1.00 52.35 345 ASP T N 1
ATOM 1453 C CA . ASP C 3 50 ? 36.836 -2.261 7.703 1.00 51.88 345 ASP T CA 1
ATOM 1454 C C . ASP C 3 50 ? 36.290 -2.196 9.144 1.00 50.68 345 ASP T C 1
ATOM 1455 O O . ASP C 3 50 ? 37.058 -2.151 10.112 1.00 51.16 345 ASP T O 1
ATOM 1460 N N . LYS C 3 51 ? 34.969 -2.202 9.285 1.00 49.02 346 LYS T N 1
ATOM 1461 C CA . LYS C 3 51 ? 34.343 -2.349 10.598 1.00 47.59 346 LYS T CA 1
ATOM 1462 C C . LYS C 3 51 ? 33.523 -3.662 10.654 1.00 46.34 346 LYS T C 1
ATOM 1463 O O . LYS C 3 51 ? 32.861 -4.042 9.684 1.00 45.99 346 LYS T O 1
ATOM 1466 N N . PRO C 3 52 ? 33.603 -4.392 11.775 1.00 45.03 347 PRO T N 1
ATOM 1467 C CA . PRO C 3 52 ? 32.863 -5.642 11.770 1.00 44.42 347 PRO T CA 1
ATOM 1468 C C . PRO C 3 52 ? 31.373 -5.439 12.030 1.00 44.24 347 PRO T C 1
ATOM 1469 O O . PRO C 3 52 ? 30.993 -4.732 12.975 1.00 44.92 347 PRO T O 1
ATOM 1473 N N . VAL C 3 53 ? 30.529 -6.077 11.234 1.00 43.56 348 VAL T N 1
ATOM 1474 C CA . VAL C 3 53 ? 29.092 -6.004 11.476 1.00 43.07 348 VAL T CA 1
ATOM 1475 C C . VAL C 3 53 ? 28.544 -7.384 11.691 1.00 42.41 348 VAL T C 1
ATOM 1476 O O . VAL C 3 53 ? 29.105 -8.327 11.163 1.00 42.39 348 VAL T O 1
ATOM 1480 N N . CYS C 3 54 ? 27.459 -7.520 12.443 1.00 42.09 349 CYS T N 1
ATOM 1481 C CA . CYS C 3 54 ? 26.916 -8.856 12.688 1.00 42.99 349 CYS T CA 1
ATOM 1482 C C . CYS C 3 54 ? 26.147 -9.368 11.461 1.00 42.51 349 CYS T C 1
ATOM 1483 O O . CYS C 3 54 ? 26.015 -8.651 10.490 1.00 42.01 349 CYS T O 1
ATOM 1486 N N . LYS C 3 55 ? 25.680 -10.619 11.483 1.00 42.69 350 LYS T N 1
ATOM 1487 C CA . LYS C 3 55 ? 25.019 -11.185 10.295 1.00 42.37 350 LYS T CA 1
ATOM 1488 C C . LYS C 3 55 ? 23.724 -10.408 9.971 1.00 42.68 350 LYS T C 1
ATOM 1489 O O . LYS C 3 55 ? 23.563 -9.948 8.834 1.00 42.77 350 LYS T O 1
ATOM 1495 N N . PRO C 3 56 ? 22.820 -10.215 10.974 1.00 42.99 351 PRO T N 1
ATOM 1496 C CA . PRO C 3 56 ? 21.583 -9.485 10.669 1.00 42.85 351 PRO T CA 1
ATOM 1497 C C . PRO C 3 56 ? 21.807 -8.014 10.323 1.00 43.26 351 PRO T C 1
ATOM 1498 O O . PRO C 3 56 ? 21.084 -7.476 9.498 1.00 44.15 351 PRO T O 1
ATOM 1502 N N . CYS C 3 57 ? 22.781 -7.338 10.898 1.00 43.17 352 CYS T N 1
ATOM 1503 C CA . CYS C 3 57 ? 22.971 -5.998 10.381 1.00 44.24 352 CYS T CA 1
ATOM 1504 C C . CYS C 3 57 ? 23.441 -6.044 8.932 1.00 44.28 352 CYS T C 1
ATOM 1505 O O . CYS C 3 57 ? 23.011 -5.215 8.122 1.00 45.45 352 CYS T O 1
ATOM 1508 N N . TYR C 3 58 ? 24.291 -7.012 8.586 1.00 43.46 353 TYR T N 1
ATOM 1509 C CA . TYR C 3 58 ? 24.786 -7.094 7.205 1.00 42.37 353 TYR T CA 1
ATOM 1510 C C . TYR C 3 58 ? 23.592 -7.276 6.252 1.00 42.44 353 TYR T C 1
ATOM 1511 O O . TYR C 3 58 ? 23.357 -6.433 5.371 1.00 41.60 353 TYR T O 1
ATOM 1520 N N . VAL C 3 59 ? 22.836 -8.355 6.472 1.00 42.13 354 VAL T N 1
ATOM 1521 C CA . VAL C 3 59 ? 21.646 -8.649 5.702 1.00 42.19 354 VAL T CA 1
ATOM 1522 C C . VAL C 3 59 ? 20.741 -7.405 5.615 1.00 43.29 354 VAL T C 1
ATOM 1523 O O . VAL C 3 59 ? 20.288 -7.058 4.524 1.00 43.81 354 VAL T O 1
ATOM 1527 N N . LYS C 3 60 ? 20.526 -6.710 6.746 1.00 43.58 355 LYS T N 1
ATOM 1528 C CA . LYS C 3 60 ? 19.589 -5.565 6.819 1.00 42.97 355 LYS T CA 1
ATOM 1529 C C . LYS C 3 60 ? 20.129 -4.264 6.148 1.00 42.88 355 LYS T C 1
ATOM 1530 O O . LYS C 3 60 ? 19.330 -3.541 5.593 1.00 43.63 355 LYS T O 1
ATOM 1533 N N . ASN C 3 61 ? 21.430 -3.958 6.165 1.00 42.19 356 ASN T N 1
ATOM 1534 C CA . ASN C 3 61 ? 21.874 -2.727 5.490 1.00 42.60 356 ASN T CA 1
ATOM 1535 C C . ASN C 3 61 ? 23.137 -2.754 4.635 1.00 43.04 356 ASN T C 1
ATOM 1536 O O . ASN C 3 61 ? 23.573 -1.697 4.181 1.00 42.95 356 ASN T O 1
ATOM 1541 N N . HIS C 3 62 ? 23.771 -3.913 4.449 1.00 43.57 357 HIS T N 1
ATOM 1542 C CA . HIS C 3 62 ? 25.039 -3.941 3.703 1.00 44.08 357 HIS T CA 1
ATOM 1543 C C . HIS C 3 62 ? 25.067 -4.852 2.501 1.00 44.15 357 HIS T C 1
ATOM 1544 O O . HIS C 3 62 ? 26.129 -5.279 2.053 1.00 43.61 357 HIS T O 1
ATOM 1551 N N . ALA C 3 63 ? 23.863 -5.138 2.006 1.00 44.56 358 ALA T N 1
ATOM 1552 C CA . ALA C 3 63 ? 23.604 -5.376 0.578 1.00 44.40 358 ALA T CA 1
ATOM 1553 C C . ALA C 3 63 ? 24.244 -6.646 0.182 1.00 43.63 358 ALA T C 1
ATOM 1554 O O . ALA C 3 63 ? 24.106 -7.628 0.935 1.00 44.40 358 ALA T O 1
ATOM 1556 N N . VAL C 3 64 ? 25.114 -6.496 -0.831 1.00 42.05 359 VAL T N 1
ATOM 1557 C CA . VAL C 3 64 ? 25.386 -7.372 -2.016 1.00 40.11 359 VAL T CA 1
ATOM 1558 C C . VAL C 3 64 ? 24.178 -8.027 -2.602 1.00 39.40 359 VAL T C 1
ATOM 1559 O O . VAL C 3 64 ? 23.745 -9.093 -2.128 1.00 39.36 359 VAL T O 1
ATOM 1563 N N . VAL C 3 65 ? 23.661 -7.378 -3.655 1.00 37.81 360 VAL T N 1
ATOM 1564 C CA . VAL C 3 65 ? 22.428 -7.766 -4.335 1.00 35.48 360 VAL T CA 1
ATOM 1565 C C . VAL C 3 65 ? 22.768 -8.405 -5.669 1.00 34.96 360 VAL T C 1
ATOM 1566 O O . VAL C 3 65 ? 23.475 -7.811 -6.470 1.00 34.80 360 VAL T O 1
ATOM 1570 N N . CYS C 3 66 ? 22.253 -9.618 -5.906 1.00 34.92 361 CYS T N 1
ATOM 1571 C CA . CYS C 3 66 ? 22.604 -10.426 -7.075 1.00 34.28 361 CYS T CA 1
ATOM 1572 C C . CYS C 3 66 ? 22.145 -9.746 -8.341 1.00 34.92 361 CYS T C 1
ATOM 1573 O O . CYS C 3 66 ? 20.956 -9.523 -8.534 1.00 35.63 361 CYS T O 1
ATOM 1576 N N . GLN C 3 67 ? 23.077 -9.392 -9.203 1.00 35.03 362 GLN T N 1
ATOM 1577 C CA . GLN C 3 67 ? 22.725 -8.939 -10.561 1.00 36.15 362 GLN T CA 1
ATOM 1578 C C . GLN C 3 67 ? 21.643 -9.751 -11.364 1.00 36.43 362 GLN T C 1
ATOM 1579 O O . GLN C 3 67 ? 20.913 -9.190 -12.191 1.00 36.58 362 GLN T O 1
ATOM 1585 N N . GLY C 3 68 ? 21.546 -11.061 -11.143 1.00 36.81 363 GLY T N 1
ATOM 1586 C CA . GLY C 3 68 ? 20.560 -11.882 -11.864 1.00 36.55 363 GLY T CA 1
ATOM 1587 C C . GLY C 3 68 ? 19.183 -11.844 -11.241 1.00 36.93 363 GLY T C 1
ATOM 1588 O O . GLY C 3 68 ? 18.220 -11.487 -11.893 1.00 38.11 363 GLY T O 1
ATOM 1589 N N . CYS C 3 69 ? 19.059 -12.189 -9.967 1.00 36.47 364 CYS T N 1
ATOM 1590 C CA . CYS C 3 69 ? 17.711 -12.317 -9.415 1.00 35.65 364 CYS T CA 1
ATOM 1591 C C . CYS C 3 69 ? 17.245 -11.113 -8.600 1.00 35.20 364 CYS T C 1
ATOM 1592 O O . CYS C 3 69 ? 16.100 -11.084 -8.153 1.00 35.57 364 CYS T O 1
ATOM 1595 N N . HIS C 3 70 ? 18.137 -10.148 -8.380 1.00 34.73 365 HIS T N 1
ATOM 1596 C CA . HIS C 3 70 ? 17.889 -8.956 -7.557 1.00 34.13 365 HIS T CA 1
ATOM 1597 C C . HIS C 3 70 ? 17.591 -9.239 -6.062 1.00 34.50 365 HIS T C 1
ATOM 1598 O O . HIS C 3 70 ? 16.956 -8.430 -5.347 1.00 34.79 365 HIS T O 1
ATOM 1605 N N . ASN C 3 71 ? 18.047 -10.392 -5.580 1.00 33.74 366 ASN T N 1
ATOM 1606 C CA . ASN C 3 71 ? 17.981 -10.661 -4.150 1.00 32.97 366 ASN T CA 1
ATOM 1607 C C . ASN C 3 71 ? 19.369 -10.668 -3.524 1.00 32.13 366 ASN T C 1
ATOM 1608 O O . ASN C 3 71 ? 20.368 -10.900 -4.191 1.00 31.20 366 ASN T O 1
ATOM 1613 N N . ALA C 3 72 ? 19.408 -10.436 -2.223 1.00 32.24 367 ALA T N 1
ATOM 1614 C CA . ALA C 3 72 ? 20.662 -10.406 -1.495 1.00 32.46 367 ALA T CA 1
ATOM 1615 C C . ALA C 3 72 ? 21.342 -11.762 -1.612 1.00 32.40 367 ALA T C 1
ATOM 1616 O O . ALA C 3 72 ? 20.675 -12.789 -1.711 1.00 32.63 367 ALA T O 1
ATOM 1618 N N . ILE C 3 73 ? 22.667 -11.719 -1.665 1.00 32.25 368 ILE T N 1
ATOM 1619 C CA . ILE C 3 73 ? 23.516 -12.883 -1.588 1.00 32.02 368 ILE T CA 1
ATOM 1620 C C . ILE C 3 73 ? 24.007 -13.022 -0.170 1.00 32.29 368 ILE T C 1
ATOM 1621 O O . ILE C 3 73 ? 24.765 -12.172 0.309 1.00 32.99 368 ILE T O 1
ATOM 1626 N N . ASP C 3 74 ? 23.563 -14.073 0.503 1.00 32.56 369 ASP T N 1
ATOM 1627 C CA . ASP C 3 74 ? 24.071 -14.451 1.820 1.00 33.61 369 ASP T CA 1
ATOM 1628 C C . ASP C 3 74 ? 25.631 -14.400 1.974 1.00 33.99 369 ASP T C 1
ATOM 1629 O O . ASP C 3 74 ? 26.379 -15.136 1.287 1.00 34.62 369 ASP T O 1
ATOM 1634 N N . PRO C 3 75 ? 26.126 -13.607 2.938 1.00 33.42 370 PRO T N 1
ATOM 1635 C CA . PRO C 3 75 ? 27.565 -13.487 3.050 1.00 33.38 370 PRO T CA 1
ATOM 1636 C C . PRO C 3 75 ? 28.313 -14.826 3.370 1.00 33.83 370 PRO T C 1
ATOM 1637 O O . PRO C 3 75 ? 29.561 -14.867 3.240 1.00 33.43 370 PRO T O 1
ATOM 1641 N N . GLU C 3 76 ? 27.591 -15.885 3.773 1.00 33.12 371 GLU T N 1
ATOM 1642 C CA . GLU C 3 76 ? 28.252 -17.192 3.997 1.00 33.41 371 GLU T CA 1
ATOM 1643 C C . GLU C 3 76 ? 28.499 -18.001 2.732 1.00 32.60 371 GLU T C 1
ATOM 1644 O O . GLU C 3 76 ? 29.489 -18.681 2.643 1.00 32.92 371 GLU T O 1
ATOM 1650 N N . VAL C 3 77 ? 27.622 -17.897 1.738 1.00 32.16 372 VAL T N 1
ATOM 1651 C CA . VAL C 3 77 ? 27.713 -18.727 0.523 1.00 30.98 372 VAL T CA 1
ATOM 1652 C C . VAL C 3 77 ? 28.665 -18.126 -0.519 1.00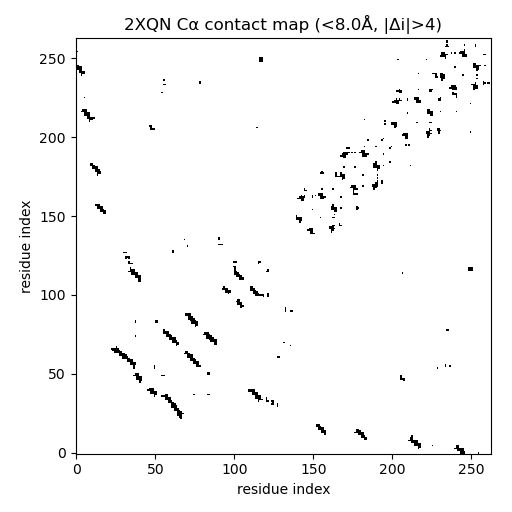 32.27 372 VAL T C 1
ATOM 1653 O O . VAL C 3 77 ? 28.919 -16.897 -0.558 1.00 31.73 372 VAL T O 1
ATOM 1657 N N . GLN C 3 78 ? 29.178 -18.994 -1.387 1.00 33.19 373 GLN T N 1
ATOM 1658 C CA . GLN C 3 78 ? 29.990 -18.520 -2.516 1.00 34.23 373 GLN T CA 1
ATOM 1659 C C . GLN C 3 78 ? 29.141 -17.820 -3.614 1.00 33.81 373 GLN T C 1
ATOM 1660 O O . GLN C 3 78 ? 27.934 -18.040 -3.752 1.00 34.00 373 GLN T O 1
ATOM 1666 N N . ARG C 3 79 ? 29.765 -16.948 -4.379 1.00 33.30 374 ARG T N 1
ATOM 1667 C CA . ARG C 3 79 ? 29.035 -16.182 -5.391 1.00 33.35 374 ARG T CA 1
ATOM 1668 C C . ARG C 3 79 ? 30.007 -15.950 -6.522 1.00 34.05 374 ARG T C 1
ATOM 1669 O O . ARG C 3 79 ? 31.212 -16.154 -6.348 1.00 34.61 374 ARG T O 1
ATOM 1677 N N . VAL C 3 80 ? 29.514 -15.550 -7.682 1.00 34.51 375 VAL T N 1
ATOM 1678 C CA . VAL C 3 80 ? 30.412 -15.310 -8.797 1.00 34.60 375 VAL T CA 1
ATOM 1679 C C . VAL C 3 80 ? 30.539 -13.820 -8.902 1.00 36.16 375 VAL T C 1
ATOM 1680 O O . VAL C 3 80 ? 29.516 -13.160 -8.946 1.00 36.13 375 VAL T O 1
ATOM 1684 N N . THR C 3 81 ? 31.754 -13.268 -8.929 1.00 38.04 376 THR T N 1
ATOM 1685 C CA . THR C 3 81 ? 31.883 -11.812 -9.177 1.00 39.96 376 THR T CA 1
ATOM 1686 C C . THR C 3 81 ? 32.588 -11.517 -10.464 1.00 40.68 376 THR T C 1
ATOM 1687 O O . THR C 3 81 ? 33.376 -12.312 -10.931 1.00 41.43 376 THR T O 1
ATOM 1691 N N . TYR C 3 82 ? 32.289 -10.373 -11.051 1.00 42.14 377 TYR T N 1
ATOM 1692 C CA . TYR C 3 82 ? 33.048 -9.875 -12.178 1.00 43.54 377 TYR T CA 1
ATOM 1693 C C . TYR C 3 82 ? 32.927 -8.389 -12.134 1.00 43.83 377 TYR T C 1
ATOM 1694 O O . TYR C 3 82 ? 31.820 -7.866 -12.206 1.00 43.37 377 TYR T O 1
ATOM 1703 N N . ASN C 3 83 ? 34.065 -7.706 -12.045 1.00 44.67 378 ASN T N 1
ATOM 1704 C CA . ASN C 3 83 ? 34.071 -6.246 -11.909 1.00 45.24 378 ASN T CA 1
ATOM 1705 C C . ASN C 3 83 ? 33.196 -5.840 -10.716 1.00 45.19 378 ASN T C 1
ATOM 1706 O O . ASN C 3 83 ? 33.375 -6.334 -9.590 1.00 45.66 378 ASN T O 1
ATOM 1711 N N . ASN C 3 84 ? 32.229 -4.970 -10.951 1.00 44.69 379 ASN T N 1
ATOM 1712 C CA . ASN C 3 84 ? 31.380 -4.616 -9.844 1.00 43.94 379 ASN T CA 1
ATOM 1713 C C . ASN C 3 84 ? 30.157 -5.468 -9.656 1.00 42.62 379 ASN T C 1
ATOM 1714 O O . ASN C 3 84 ? 29.307 -5.129 -8.841 1.00 42.32 379 ASN T O 1
ATOM 1719 N N . PHE C 3 85 ? 30.065 -6.572 -10.390 1.00 41.10 380 PHE T N 1
ATOM 1720 C CA . PHE C 3 85 ? 28.826 -7.351 -10.413 1.00 39.99 380 PHE T CA 1
ATOM 1721 C C . PHE C 3 85 ? 29.010 -8.615 -9.615 1.00 38.61 380 PHE T C 1
ATOM 1722 O O . PHE C 3 85 ? 30.119 -9.107 -9.501 1.00 38.19 380 PHE T O 1
ATOM 1730 N N . SER C 3 86 ? 27.932 -9.114 -9.029 1.00 37.24 381 SER T N 1
ATOM 1731 C CA . SER C 3 86 ? 27.945 -10.470 -8.486 1.00 36.74 381 SER T CA 1
ATOM 1732 C C . SER C 3 86 ? 26.606 -11.205 -8.541 1.00 35.50 381 SER T C 1
ATOM 1733 O O . SER C 3 86 ? 25.552 -10.577 -8.492 1.00 36.75 381 SER T O 1
ATOM 1736 N N . TRP C 3 87 ? 26.674 -12.530 -8.703 1.00 33.82 382 TRP T N 1
ATOM 1737 C CA . TRP C 3 87 ? 25.519 -13.425 -8.946 1.00 31.33 382 TRP T CA 1
ATOM 1738 C C . TRP C 3 87 ? 25.575 -14.579 -7.961 1.00 30.71 382 TRP T C 1
ATOM 1739 O O . TRP C 3 87 ? 26.657 -15.078 -7.653 1.00 29.94 382 TRP T O 1
ATOM 1750 N N . HIS C 3 88 ? 24.429 -15.020 -7.474 1.00 30.65 383 HIS T N 1
ATOM 1751 C CA . HIS C 3 88 ? 24.401 -16.291 -6.758 1.00 30.91 383 HIS T CA 1
ATOM 1752 C C . HIS C 3 88 ? 25.082 -17.310 -7.640 1.00 31.42 383 HIS T C 1
ATOM 1753 O O . HIS C 3 88 ? 24.948 -17.247 -8.880 1.00 31.11 383 HIS T O 1
ATOM 1760 N N . ALA C 3 89 ? 25.817 -18.235 -7.022 1.00 32.06 384 ALA T N 1
ATOM 1761 C CA . ALA C 3 89 ? 26.344 -19.393 -7.757 1.00 32.58 384 ALA T CA 1
ATOM 1762 C C . ALA C 3 89 ? 25.190 -20.375 -7.935 1.00 33.18 384 ALA T C 1
ATOM 1763 O O . ALA C 3 89 ? 25.072 -21.358 -7.188 1.00 33.23 384 ALA T O 1
ATOM 1765 N N . SER C 3 90 ? 24.320 -20.082 -8.899 1.00 33.09 385 SER T N 1
ATOM 1766 C CA . SER C 3 90 ? 23.076 -20.813 -9.071 1.00 33.27 385 SER T CA 1
ATOM 1767 C C . SER C 3 90 ? 22.700 -20.916 -10.550 1.00 33.27 385 SER T C 1
ATOM 1768 O O . SER C 3 90 ? 22.842 -19.939 -11.299 1.00 33.18 385 SER T O 1
ATOM 1771 N N . THR C 3 91 ? 22.201 -22.075 -10.969 1.00 32.78 386 THR T N 1
ATOM 1772 C CA . THR C 3 91 ? 21.757 -22.209 -12.354 1.00 33.42 386 THR T CA 1
ATOM 1773 C C . THR C 3 91 ? 20.659 -21.213 -12.752 1.00 33.89 386 THR T C 1
ATOM 1774 O O . THR C 3 91 ? 20.416 -20.996 -13.921 1.00 33.18 386 THR T O 1
ATOM 1778 N N . GLU C 3 92 ? 20.029 -20.589 -11.763 1.00 35.49 387 GLU T N 1
ATOM 1779 C CA . GLU C 3 92 ? 19.024 -19.548 -11.993 1.00 36.81 387 GLU T CA 1
ATOM 1780 C C . GLU C 3 92 ? 19.560 -18.143 -12.105 1.00 35.92 387 GLU T C 1
ATOM 1781 O O . GLU C 3 92 ? 18.826 -17.261 -12.519 1.00 36.03 387 GLU T O 1
ATOM 1787 N N . CYS C 3 93 ? 20.800 -17.906 -11.701 1.00 34.98 388 CYS T N 1
ATOM 1788 C CA . CYS C 3 93 ? 21.263 -16.535 -11.678 1.00 34.69 388 CYS T CA 1
ATOM 1789 C C . CYS C 3 93 ? 22.362 -16.327 -12.677 1.00 34.19 388 CYS T C 1
ATOM 1790 O O . CYS C 3 93 ? 22.289 -15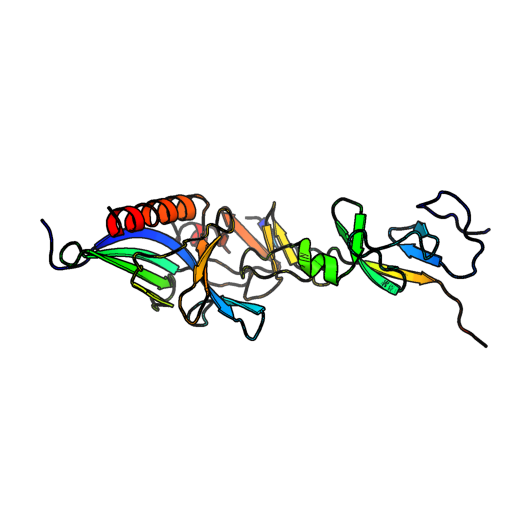.409 -13.483 1.00 34.23 388 CYS T O 1
ATOM 1793 N N . PHE C 3 94 ? 23.371 -17.197 -12.632 1.00 33.23 389 PHE T N 1
ATOM 1794 C CA . PHE C 3 94 ? 24.525 -17.082 -13.523 1.00 32.46 389 PHE T CA 1
ATOM 1795 C C . PHE C 3 94 ? 24.466 -18.042 -14.746 1.00 33.33 389 PHE T C 1
ATOM 1796 O O . PHE C 3 94 ? 25.107 -19.098 -14.766 1.00 32.41 389 PHE T O 1
ATOM 1804 N N . LEU C 3 95 ? 23.668 -17.657 -15.744 1.00 34.30 390 LEU T N 1
ATOM 1805 C CA . LEU C 3 95 ? 23.493 -18.406 -16.964 1.00 35.36 390 LEU T CA 1
ATOM 1806 C C . LEU C 3 95 ? 23.497 -17.455 -18.125 1.00 36.16 390 LEU T C 1
ATOM 1807 O O . LEU C 3 95 ? 23.534 -16.250 -17.938 1.00 36.48 390 LEU T O 1
ATOM 1812 N N . CYS C 3 96 ? 23.433 -18.006 -19.333 1.00 37.23 391 CYS T N 1
ATOM 1813 C CA . CYS C 3 96 ? 23.456 -17.224 -20.546 1.00 37.85 391 CYS T CA 1
ATOM 1814 C C . CYS C 3 96 ? 22.183 -16.445 -20.777 1.00 38.09 391 CYS T C 1
ATOM 1815 O O . CYS C 3 96 ? 21.088 -16.984 -20.646 1.00 38.69 391 CYS T O 1
ATOM 1818 N N . SER C 3 97 ? 22.339 -15.176 -21.137 1.00 38.46 392 SER T N 1
ATOM 1819 C CA . SER C 3 97 ? 21.201 -14.292 -21.445 1.00 39.18 392 SER T CA 1
ATOM 1820 C C . SER C 3 97 ? 20.514 -14.741 -22.715 1.00 39.18 392 SER T C 1
ATOM 1821 O O . SER C 3 97 ? 19.311 -14.575 -22.874 1.00 39.17 392 SER T O 1
ATOM 1824 N N . CYS C 3 98 ? 21.288 -15.299 -23.638 1.00 39.57 393 CYS T N 1
ATOM 1825 C CA . CYS C 3 98 ? 20.706 -15.848 -24.873 1.00 39.26 393 CYS T CA 1
ATOM 1826 C C . CYS C 3 98 ? 20.058 -17.237 -24.691 1.00 38.17 393 CYS T C 1
ATOM 1827 O O . CYS C 3 98 ? 18.882 -17.385 -24.988 1.00 37.45 393 CYS T O 1
ATOM 1830 N N . CYS C 3 99 ? 20.823 -18.225 -24.206 1.00 37.60 394 CYS T N 1
ATOM 1831 C CA . CYS C 3 99 ? 20.414 -19.632 -24.300 1.00 36.79 394 CYS T CA 1
ATOM 1832 C C . CYS C 3 99 ? 20.203 -20.343 -22.994 1.00 36.55 394 CYS T C 1
ATOM 1833 O O . CYS C 3 99 ? 20.064 -21.574 -22.993 1.00 36.39 394 CYS T O 1
ATOM 1836 N N . SER C 3 100 ? 20.238 -19.596 -21.891 1.00 35.80 395 SER T N 1
ATOM 1837 C CA . SER C 3 100 ? 20.087 -20.175 -20.547 1.00 35.37 395 SER T CA 1
ATOM 1838 C C . SER C 3 100 ? 21.182 -21.114 -19.994 1.00 34.92 395 SER T C 1
ATOM 1839 O O . SER C 3 100 ? 21.086 -21.562 -18.855 1.00 35.36 395 SER T O 1
ATOM 1842 N N . LYS C 3 101 ? 22.211 -21.403 -20.774 1.00 34.42 396 LYS T N 1
ATOM 1843 C CA . LYS C 3 101 ? 23.309 -22.299 -20.339 1.00 34.45 396 LYS T CA 1
ATOM 1844 C C . LYS C 3 101 ? 24.006 -21.827 -19.051 1.00 33.55 396 LYS T C 1
ATOM 1845 O O . LYS C 3 101 ? 24.467 -20.693 -18.971 1.00 33.07 396 LYS T O 1
ATOM 1851 N N . CYS C 3 102 ? 24.064 -22.698 -18.044 1.00 33.62 397 CYS T N 1
ATOM 1852 C CA . CYS C 3 102 ? 24.733 -22.380 -16.771 1.00 33.54 397 CYS T CA 1
ATOM 1853 C C . CYS C 3 102 ? 26.172 -21.995 -17.067 1.00 34.66 397 CYS T C 1
ATOM 1854 O O . CYS C 3 102 ? 26.841 -22.675 -17.875 1.00 35.97 397 CYS T O 1
ATOM 1857 N N . LEU C 3 103 ? 26.665 -20.924 -16.442 1.00 34.47 398 LEU T N 1
ATOM 1858 C CA . LEU C 3 103 ? 28.047 -20.466 -16.684 1.00 33.86 398 LEU T CA 1
ATOM 1859 C C . LEU C 3 103 ? 29.016 -20.598 -15.498 1.00 34.31 398 LEU T C 1
ATOM 1860 O O . LEU C 3 103 ? 30.194 -20.227 -15.622 1.00 34.32 398 LEU T O 1
ATOM 1865 N N . ILE C 3 104 ? 28.541 -21.122 -14.359 1.00 35.07 399 ILE T N 1
ATOM 1866 C CA . ILE C 3 104 ? 29.433 -21.424 -13.220 1.00 35.72 399 ILE T CA 1
ATOM 1867 C C . ILE C 3 104 ? 30.556 -22.272 -13.794 1.00 37.16 399 ILE T C 1
ATOM 1868 O O . ILE C 3 104 ? 30.299 -23.322 -14.420 1.00 36.76 399 ILE T O 1
ATOM 1873 N N . GLY C 3 105 ? 31.790 -21.787 -13.614 1.00 38.88 400 GLY T N 1
ATOM 1874 C CA . GLY C 3 105 ? 32.978 -22.446 -14.095 1.00 40.39 400 GLY T CA 1
ATOM 1875 C C . GLY C 3 105 ? 33.022 -22.698 -15.599 1.00 42.82 400 GLY T C 1
ATOM 1876 O O . GLY C 3 105 ? 33.794 -23.561 -16.020 1.00 43.86 400 GLY T O 1
ATOM 1877 N N . GLN C 3 106 ? 32.208 -21.995 -16.412 1.00 43.34 401 GLN T N 1
ATOM 1878 C CA . GLN C 3 106 ? 32.361 -22.008 -17.872 1.00 43.94 401 GLN T CA 1
ATOM 1879 C C . GLN C 3 106 ? 33.015 -20.720 -18.354 1.00 45.17 401 GLN T C 1
ATOM 1880 O O . GLN C 3 106 ? 33.069 -19.714 -17.629 1.00 45.71 401 GLN T O 1
ATOM 1886 N N . LYS C 3 107 ? 33.525 -20.757 -19.579 1.00 45.98 402 LYS T N 1
ATOM 1887 C CA . LYS C 3 107 ? 33.960 -19.558 -20.279 1.00 46.52 402 LYS T CA 1
ATOM 1888 C C . LYS C 3 107 ? 32.718 -18.656 -20.597 1.00 46.80 402 LYS T C 1
ATOM 1889 O O . LYS C 3 107 ? 31.648 -19.155 -20.972 1.00 46.93 402 LYS T O 1
ATOM 1893 N N . PHE C 3 108 ? 32.843 -17.343 -20.431 1.00 46.61 403 PHE T N 1
ATOM 1894 C CA . PHE C 3 108 ? 31.719 -16.443 -20.686 1.00 47.07 403 PHE T CA 1
ATOM 1895 C C . PHE C 3 108 ? 32.126 -15.075 -21.273 1.00 48.08 403 PHE T C 1
ATOM 1896 O O . PHE C 3 108 ? 33.302 -14.770 -21.397 1.00 49.22 403 PHE T O 1
ATOM 1904 N N . MET C 3 109 ? 31.154 -14.239 -21.607 1.00 48.78 404 MET T N 1
ATOM 1905 C CA . MET C 3 109 ? 31.431 -12.914 -22.115 1.00 49.36 404 MET T CA 1
ATOM 1906 C C . MET C 3 109 ? 30.444 -11.886 -21.537 1.00 49.30 404 MET T C 1
ATOM 1907 O O . MET C 3 109 ? 29.256 -11.916 -21.862 1.00 48.82 404 MET T O 1
ATOM 1912 N N . PRO C 3 110 ? 30.933 -10.962 -20.690 1.00 49.36 405 PRO T N 1
ATOM 1913 C CA . PRO C 3 110 ? 30.078 -9.963 -20.047 1.00 49.74 405 PRO T CA 1
ATOM 1914 C C . PRO C 3 110 ? 29.810 -8.739 -20.940 1.00 50.13 405 PRO T C 1
ATOM 1915 O O . PRO C 3 110 ? 30.705 -8.315 -21.656 1.00 49.94 405 PRO T O 1
ATOM 1919 N N . VAL C 3 111 ? 28.595 -8.193 -20.890 1.00 50.40 406 VAL T N 1
ATOM 1920 C CA . VAL C 3 111 ? 28.269 -6.898 -21.503 1.00 50.94 406 VAL T CA 1
ATOM 1921 C C . VAL C 3 111 ? 27.366 -6.089 -20.543 1.00 51.43 406 VAL T C 1
ATOM 1922 O O . VAL C 3 111 ? 26.144 -6.275 -20.494 1.00 50.97 406 VAL T O 1
ATOM 1926 N N . GLU C 3 112 ? 28.004 -5.190 -19.784 1.00 52.01 407 GLU T N 1
ATOM 1927 C CA . GLU C 3 112 ? 27.422 -4.550 -18.596 1.00 51.83 407 GLU T CA 1
ATOM 1928 C C . GLU C 3 112 ? 26.854 -5.639 -17.692 1.00 52.36 407 GLU T C 1
ATOM 1929 O O . GLU C 3 112 ? 27.597 -6.465 -17.138 1.00 52.75 407 GLU T O 1
ATOM 1935 N N . GLY C 3 113 ? 25.533 -5.667 -17.571 1.00 52.28 408 GLY T N 1
ATOM 1936 C CA . GLY C 3 113 ? 24.889 -6.610 -16.663 1.00 51.90 408 GLY T CA 1
ATOM 1937 C C . GLY C 3 113 ? 24.839 -8.012 -17.232 1.00 51.34 408 GLY T C 1
ATOM 1938 O O . GLY C 3 113 ? 25.274 -8.970 -16.579 1.00 51.66 408 GLY T O 1
ATOM 1939 N N . MET C 3 114 ? 24.310 -8.111 -18.452 1.00 50.10 409 MET T N 1
ATOM 1940 C CA . MET C 3 114 ? 24.229 -9.350 -19.223 1.00 48.73 409 MET T CA 1
ATOM 1941 C C . MET C 3 114 ? 25.539 -10.106 -19.450 1.00 47.47 409 MET T C 1
ATOM 1942 O O . MET C 3 114 ? 26.640 -9.558 -19.395 1.00 47.70 409 MET T O 1
ATOM 1947 N N . VAL C 3 115 ? 25.389 -11.385 -19.742 1.00 45.79 410 VAL T N 1
ATOM 1948 C CA . VAL C 3 115 ? 26.477 -12.320 -19.646 1.00 43.68 410 VAL T CA 1
ATOM 1949 C C . VAL C 3 115 ? 26.119 -13.477 -20.631 1.00 42.90 410 VAL T C 1
ATOM 1950 O O . VAL C 3 115 ? 24.960 -13.894 -20.702 1.00 42.47 410 VAL T O 1
ATOM 1954 N N . PHE C 3 116 ? 27.078 -13.936 -21.440 1.00 41.97 411 PHE T N 1
ATOM 1955 C CA . PHE C 3 116 ? 26.791 -14.921 -22.508 1.00 41.55 411 PHE T CA 1
ATOM 1956 C C . PHE C 3 116 ? 27.825 -16.020 -22.528 1.00 41.73 411 PHE T C 1
ATOM 1957 O O . PHE C 3 116 ? 28.946 -15.805 -22.108 1.00 41.73 411 PHE T O 1
ATOM 1965 N N . CYS C 3 117 ? 27.462 -17.171 -23.084 1.00 42.19 412 CYS T N 1
ATOM 1966 C CA . CYS C 3 117 ? 28.359 -18.333 -23.119 1.00 43.26 412 CYS T CA 1
ATOM 1967 C C . CYS C 3 117 ? 29.417 -18.274 -24.236 1.00 43.85 412 CYS T C 1
ATOM 1968 O O . CYS C 3 117 ? 30.378 -19.047 -24.219 1.00 44.06 412 CYS T O 1
ATOM 1971 N N . SER C 3 118 ? 29.231 -17.362 -25.191 1.00 44.68 413 SER T N 1
ATOM 1972 C CA . SER C 3 118 ? 29.889 -17.415 -26.485 1.00 45.57 413 SER T CA 1
ATOM 1973 C C . SER C 3 118 ? 29.742 -16.082 -27.251 1.00 47.67 413 SER T C 1
ATOM 1974 O O . SER C 3 118 ? 28.827 -15.288 -26.957 1.00 48.29 413 SER T O 1
ATOM 1977 N N . VAL C 3 119 ? 30.606 -15.861 -28.254 1.00 48.86 414 VAL T N 1
ATOM 1978 C CA . VAL C 3 119 ? 30.483 -14.717 -29.174 1.00 49.96 414 VAL T CA 1
ATOM 1979 C C . VAL C 3 119 ? 29.149 -14.734 -29.970 1.00 50.66 414 VAL T C 1
ATOM 1980 O O . VAL C 3 119 ? 28.520 -13.663 -30.194 1.00 50.28 414 VAL T O 1
ATOM 1984 N N . GLU C 3 120 ? 28.761 -15.940 -30.408 1.00 51.06 415 GLU T N 1
ATOM 1985 C CA . GLU C 3 120 ? 27.502 -16.206 -31.125 1.00 52.01 415 GLU T CA 1
ATOM 1986 C C . GLU C 3 120 ? 26.366 -15.555 -30.369 1.00 51.78 415 GLU T C 1
ATOM 1987 O O . GLU C 3 120 ? 25.591 -14.770 -30.924 1.00 51.57 415 GLU T O 1
ATOM 1993 N N . CYS C 3 121 ? 26.296 -15.907 -29.078 1.00 51.54 416 CYS T N 1
ATOM 1994 C CA . CYS C 3 121 ? 25.179 -15.569 -28.214 1.00 50.74 416 CYS T CA 1
ATOM 1995 C C . CYS C 3 121 ? 25.137 -14.067 -27.938 1.00 51.15 416 CYS T C 1
ATOM 1996 O O . CYS C 3 121 ? 24.052 -13.471 -27.964 1.00 50.75 416 CYS T O 1
ATOM 1999 N N . LYS C 3 122 ? 26.315 -13.474 -27.685 1.00 51.76 417 LYS T N 1
ATOM 2000 C CA . LYS C 3 122 ? 26.497 -12.009 -27.679 1.00 52.62 417 LYS T CA 1
ATOM 2001 C C . LYS C 3 122 ? 26.101 -11.370 -29.002 1.00 52.88 417 LYS T C 1
ATOM 2002 O O . LYS C 3 122 ? 25.515 -10.304 -28.993 1.00 51.63 417 LYS T O 1
ATOM 2008 N N . LYS C 3 123 ? 26.412 -12.043 -30.121 1.00 54.83 418 LYS T N 1
ATOM 2009 C CA . LYS C 3 123 ? 26.062 -11.555 -31.481 1.00 56.46 418 LYS T CA 1
ATOM 2010 C C . LYS C 3 123 ? 24.553 -11.622 -31.867 1.00 57.41 418 LYS T C 1
ATOM 2011 O O . LYS C 3 123 ? 24.075 -10.705 -32.533 1.00 58.04 418 LYS T O 1
ATOM 2015 N N . ARG C 3 124 ? 23.806 -12.652 -31.442 1.00 58.40 419 ARG T N 1
ATOM 2016 C CA . ARG C 3 124 ? 22.354 -12.461 -31.220 1.00 60.17 419 ARG T CA 1
ATOM 2017 C C . ARG C 3 124 ? 22.220 -11.417 -30.133 1.00 61.46 419 ARG T C 1
ATOM 2018 O O . ARG C 3 124 ? 23.225 -10.923 -29.623 1.00 62.11 419 ARG T O 1
ATOM 2026 N N . MET C 3 125 ? 21.008 -11.081 -29.718 1.00 63.18 420 MET T N 1
ATOM 2027 C CA . MET C 3 125 ? 20.880 -10.055 -28.661 1.00 64.96 420 MET T CA 1
ATOM 2028 C C . MET C 3 125 ? 21.548 -8.747 -29.112 1.00 66.00 420 MET T C 1
ATOM 2029 O O . MET C 3 125 ? 21.938 -7.942 -28.280 1.00 65.83 420 MET T O 1
ATOM 2034 N N . SER C 3 126 ? 21.668 -8.586 -30.441 1.00 67.86 421 SER T N 1
ATOM 2035 C CA . SER C 3 126 ? 22.391 -7.507 -31.176 1.00 68.74 421 SER T CA 1
ATOM 2036 C C . SER C 3 126 ? 23.801 -7.118 -30.658 1.00 69.49 421 SER T C 1
ATOM 2037 O O . SER C 3 126 ? 24.407 -7.657 -29.717 1.00 69.93 421 SER T O 1
#